Protein AF-0000000080794619 (afdb_homodimer)

Structure (mmCIF, N/CA/C/O backbone):
data_AF-0000000080794619-model_v1
#
loop_
_entity.id
_entity.type
_entity.pdbx_description
1 polymer 'L-dopachrome isomerase'
#
loop_
_atom_site.group_PDB
_atom_site.id
_atom_site.type_symbol
_atom_site.label_atom_id
_atom_site.label_alt_id
_atom_site.label_comp_id
_atom_site.label_asym_id
_atom_site.label_entity_id
_atom_site.label_seq_id
_atom_site.pdbx_PDB_ins_code
_atom_site.Cartn_x
_atom_site.Cartn_y
_atom_site.Cartn_z
_atom_site.occupancy
_atom_site.B_iso_or_equiv
_atom_site.auth_seq_id
_atom_site.auth_comp_id
_atom_site.auth_asym_id
_atom_site.auth_atom_id
_atom_site.pdbx_PDB_model_num
ATOM 1 N N . MET A 1 1 ? -3.344 9.07 16.859 1 90 1 MET A N 1
ATOM 2 C CA . MET A 1 1 ? -2.676 7.832 16.469 1 90 1 MET A CA 1
ATOM 3 C C . MET A 1 1 ? -2.662 7.672 14.953 1 90 1 MET A C 1
ATOM 5 O O . MET A 1 1 ? -3.525 6.996 14.391 1 90 1 MET A O 1
ATOM 9 N N . PRO A 1 2 ? -1.653 8.57 14.523 1 98.12 2 PRO A N 1
ATOM 10 C CA . PRO A 1 2 ? -1.512 8.258 13.102 1 98.12 2 PRO A CA 1
ATOM 11 C C . PRO A 1 2 ? -0.262 7.43 12.797 1 98.12 2 PRO A C 1
ATOM 13 O O . PRO A 1 2 ? 0.747 7.555 13.5 1 98.12 2 PRO A O 1
ATOM 16 N N . TYR A 1 3 ? -0.351 6.539 11.797 1 98.88 3 TYR A N 1
ATOM 17 C CA . TYR A 1 3 ? 0.799 5.855 11.219 1 98.88 3 TYR A CA 1
ATOM 18 C C . TYR A 1 3 ? 0.946 6.188 9.734 1 98.88 3 TYR A C 1
ATOM 20 O O . TYR A 1 3 ? 0.02 5.977 8.953 1 98.88 3 TYR A O 1
ATOM 28 N N . LEU A 1 4 ? 2.082 6.762 9.422 1 98.94 4 LEU A N 1
ATOM 29 C CA . LEU A 1 4 ? 2.414 7.07 8.031 1 98.94 4 LEU A CA 1
ATOM 30 C C . LEU A 1 4 ? 3.566 6.199 7.543 1 98.94 4 LEU A C 1
ATOM 32 O O . LEU A 1 4 ? 4.664 6.246 8.094 1 98.94 4 LEU A O 1
ATOM 36 N N . LYS A 1 5 ? 3.316 5.465 6.508 1 98.94 5 LYS A N 1
ATOM 37 C CA . LYS A 1 5 ? 4.367 4.668 5.875 1 98.94 5 LYS A CA 1
ATOM 38 C C . LYS A 1 5 ? 4.633 5.145 4.449 1 98.94 5 LYS A C 1
ATOM 40 O O . LYS A 1 5 ? 3.711 5.238 3.639 1 98.94 5 LYS A O 1
ATOM 45 N N . VAL A 1 6 ? 5.887 5.41 4.129 1 98.94 6 VAL A N 1
ATOM 46 C CA . VAL A 1 6 ? 6.305 5.781 2.779 1 98.94 6 VAL A CA 1
ATOM 47 C C . VAL A 1 6 ? 7.172 4.676 2.188 1 98.94 6 VAL A C 1
ATOM 49 O O . VAL A 1 6 ? 8.164 4.262 2.797 1 98.94 6 VAL A O 1
ATOM 52 N N . THR A 1 7 ? 6.789 4.172 1.08 1 98.94 7 THR A N 1
ATOM 53 C CA . THR A 1 7 ? 7.57 3.236 0.276 1 98.94 7 THR A CA 1
ATOM 54 C C . THR A 1 7 ? 7.965 3.869 -1.055 1 98.94 7 THR A C 1
ATOM 56 O O . THR A 1 7 ? 7.113 4.395 -1.775 1 98.94 7 THR A O 1
ATOM 59 N N . THR A 1 8 ? 9.25 3.887 -1.367 1 98.94 8 THR A N 1
ATOM 60 C CA . THR A 1 8 ? 9.688 4.492 -2.621 1 98.94 8 THR A CA 1
ATOM 61 C C . THR A 1 8 ? 10.875 3.727 -3.203 1 98.94 8 THR A C 1
ATOM 63 O O . THR A 1 8 ? 11.57 3.01 -2.484 1 98.94 8 THR A O 1
ATOM 66 N N . ASN A 1 9 ? 11.078 3.873 -4.5 1 98.81 9 ASN A N 1
ATOM 67 C CA . ASN A 1 9 ? 12.188 3.197 -5.156 1 98.81 9 ASN A CA 1
ATOM 68 C C . ASN A 1 9 ? 13.438 4.074 -5.188 1 98.81 9 ASN A C 1
ATOM 70 O O . ASN A 1 9 ? 14.43 3.73 -5.836 1 98.81 9 ASN A O 1
ATOM 74 N N . LYS A 1 10 ? 13.367 5.164 -4.531 1 98.56 10 LYS A N 1
ATOM 75 C CA . LYS A 1 10 ? 14.539 6.023 -4.398 1 98.56 10 LYS A CA 1
ATOM 76 C C . LYS A 1 10 ? 15.367 5.641 -3.176 1 98.56 10 LYS A C 1
ATOM 78 O O . LYS A 1 10 ? 14.82 5.406 -2.096 1 98.56 10 LYS A O 1
ATOM 83 N N . LYS A 1 11 ? 16.672 5.629 -3.361 1 98.62 11 LYS A N 1
ATOM 84 C CA . LYS A 1 11 ? 17.578 5.559 -2.211 1 98.62 11 LYS A CA 1
ATOM 85 C C . LYS A 1 11 ? 17.688 6.914 -1.52 1 98.62 11 LYS A C 1
ATOM 87 O O . LYS A 1 11 ? 17.953 7.93 -2.168 1 98.62 11 LYS A O 1
ATOM 92 N N . ILE A 1 12 ? 17.406 6.914 -0.27 1 98.44 12 ILE A N 1
ATOM 93 C CA . ILE A 1 12 ? 17.375 8.188 0.443 1 98.44 12 ILE A CA 1
ATOM 94 C C . ILE A 1 12 ? 18.531 8.258 1.43 1 98.44 12 ILE A C 1
ATOM 96 O O . ILE A 1 12 ? 18.703 7.363 2.26 1 98.44 12 ILE A O 1
ATOM 100 N N . ASP A 1 13 ? 19.297 9.297 1.426 1 96.88 13 ASP A N 1
ATOM 101 C CA . ASP A 1 13 ? 20.469 9.469 2.281 1 96.88 13 ASP A CA 1
ATOM 102 C C . ASP A 1 13 ? 20.094 10.164 3.59 1 96.88 13 ASP A C 1
ATOM 104 O O . ASP A 1 13 ? 20.562 9.766 4.66 1 96.88 13 ASP A O 1
ATOM 108 N N . ASN A 1 14 ? 19.312 11.188 3.5 1 96 14 ASN A N 1
ATOM 109 C CA . ASN A 1 14 ? 18.938 11.961 4.672 1 96 14 ASN A CA 1
ATOM 110 C C . ASN A 1 14 ? 17.594 11.508 5.238 1 96 14 ASN A C 1
ATOM 112 O O . ASN A 1 14 ? 16.688 12.312 5.406 1 96 14 ASN A O 1
ATOM 116 N N . LYS A 1 15 ? 17.516 10.297 5.676 1 98.19 15 LYS A N 1
ATOM 117 C CA . LYS A 1 15 ? 16.266 9.672 6.09 1 98.19 15 LYS A CA 1
ATOM 118 C C . LYS A 1 15 ? 15.688 10.352 7.328 1 98.19 15 LYS A C 1
ATOM 120 O O . LYS A 1 15 ? 14.484 10.609 7.402 1 98.19 15 LYS A O 1
ATOM 125 N N . GLU A 1 16 ? 16.578 10.609 8.305 1 98.31 16 GLU A N 1
ATOM 126 C CA . GLU A 1 16 ? 16.125 11.195 9.562 1 98.31 16 GLU A CA 1
ATOM 127 C C . GLU A 1 16 ? 15.461 12.547 9.328 1 98.31 16 GLU A C 1
ATOM 129 O O . GLU A 1 16 ? 14.43 12.852 9.938 1 98.31 16 GLU A O 1
ATOM 134 N N . GLU A 1 17 ? 16.016 13.336 8.531 1 98.25 17 GLU A N 1
ATOM 135 C CA . GLU A 1 17 ? 15.445 14.648 8.227 1 98.25 17 GLU A CA 1
ATOM 136 C C . GLU A 1 17 ? 14.078 14.516 7.555 1 98.25 17 GLU A C 1
ATOM 138 O O . GLU A 1 17 ? 13.133 15.211 7.922 1 98.25 17 GLU A O 1
ATOM 143 N N . LEU A 1 18 ? 13.977 13.656 6.57 1 98.62 18 LEU A N 1
ATOM 144 C CA . LEU A 1 18 ? 12.711 13.438 5.883 1 98.62 18 LEU A CA 1
ATOM 145 C C . LEU A 1 18 ? 11.633 12.977 6.855 1 98.62 18 LEU A C 1
ATOM 147 O O . LEU A 1 18 ? 10.516 13.508 6.855 1 98.62 18 LEU A O 1
ATOM 151 N N . LEU A 1 19 ? 12 11.961 7.691 1 98.88 19 LEU A N 1
ATOM 152 C CA . LEU A 1 19 ? 11.031 11.414 8.641 1 98.88 19 LEU A CA 1
ATOM 153 C C . LEU A 1 19 ? 10.562 12.492 9.617 1 98.88 19 LEU A C 1
ATOM 155 O O . LEU A 1 19 ? 9.391 12.539 9.977 1 98.88 19 LEU A O 1
ATOM 159 N N . SER A 1 20 ? 11.484 13.352 10.008 1 98.81 20 SER A N 1
ATOM 160 C CA . SER A 1 20 ? 11.148 14.438 10.922 1 98.81 20 SER A CA 1
ATOM 161 C C . SER A 1 20 ? 10.164 15.414 10.281 1 98.81 20 SER A C 1
ATOM 163 O O . SER A 1 20 ? 9.188 15.82 10.914 1 98.81 20 SER A O 1
ATOM 165 N N . ILE A 1 21 ? 10.367 15.781 9.094 1 98.81 21 ILE A N 1
ATOM 166 C CA . ILE A 1 21 ? 9.5 16.703 8.375 1 98.81 21 ILE A CA 1
ATOM 167 C C . ILE A 1 21 ? 8.117 16.078 8.203 1 98.81 21 ILE A C 1
ATOM 169 O O . ILE A 1 21 ? 7.102 16.734 8.484 1 98.81 21 ILE A O 1
ATOM 173 N N . LEU A 1 22 ? 8.039 14.828 7.812 1 98.88 22 LEU A N 1
ATOM 174 C CA . LEU A 1 22 ? 6.77 14.133 7.617 1 98.88 22 LEU A CA 1
ATOM 175 C C . LEU A 1 22 ? 5.984 14.062 8.922 1 98.88 22 LEU A C 1
ATOM 177 O O . LEU A 1 22 ? 4.785 14.336 8.945 1 98.88 22 LEU A O 1
ATOM 181 N N . SER A 1 23 ? 6.656 13.703 9.945 1 98.88 23 SER A N 1
ATOM 182 C CA . SER A 1 23 ? 6.02 13.578 11.25 1 98.88 23 SER A CA 1
ATOM 183 C C . SER A 1 23 ? 5.375 14.898 11.672 1 98.88 23 SER A C 1
ATOM 185 O O . SER A 1 23 ? 4.195 14.93 12.031 1 98.88 23 SER A O 1
ATOM 187 N N . LYS A 1 24 ? 6.07 15.961 11.562 1 98.81 24 LYS A N 1
ATOM 188 C CA . LYS A 1 24 ? 5.602 17.281 11.992 1 98.81 24 LYS A CA 1
ATOM 189 C C . LYS A 1 24 ? 4.445 17.75 11.117 1 98.81 24 LYS A C 1
ATOM 191 O O . LYS A 1 24 ? 3.424 18.219 11.633 1 98.81 24 LYS A O 1
ATOM 196 N N . GLU A 1 25 ? 4.598 17.703 9.844 1 98.75 25 GLU A N 1
ATOM 197 C CA . GLU A 1 25 ? 3.627 18.266 8.914 1 98.75 25 GLU A CA 1
ATOM 198 C C . GLU A 1 25 ? 2.32 17.484 8.938 1 98.75 25 GLU A C 1
ATOM 200 O O . GLU A 1 25 ? 1.236 18.062 8.859 1 98.75 25 GLU A O 1
ATOM 205 N N . VAL A 1 26 ? 2.395 16.156 9.023 1 98.62 26 VAL A N 1
ATOM 206 C CA . VAL A 1 26 ? 1.189 15.336 9.086 1 98.62 26 VAL A CA 1
ATOM 207 C C . VAL A 1 26 ? 0.437 15.617 10.383 1 98.62 26 VAL A C 1
ATOM 209 O O . VAL A 1 26 ? -0.791 15.727 10.383 1 98.62 26 VAL A O 1
ATOM 212 N N . ALA A 1 27 ? 1.138 15.734 11.461 1 98.44 27 ALA A N 1
ATOM 213 C CA . ALA A 1 27 ? 0.512 16.094 12.727 1 98.44 27 ALA A CA 1
ATOM 214 C C . ALA A 1 27 ? -0.251 17.422 12.609 1 98.44 27 ALA A C 1
ATOM 216 O O . ALA A 1 27 ? -1.398 17.516 13.047 1 98.44 27 ALA A O 1
ATOM 217 N N . ASN A 1 28 ? 0.354 18.344 11.992 1 98.31 28 ASN A N 1
ATOM 218 C CA . ASN A 1 28 ? -0.227 19.672 11.836 1 98.31 28 ASN A CA 1
ATOM 219 C C . ASN A 1 28 ? -1.532 19.625 11.047 1 98.31 28 ASN A C 1
ATOM 221 O O . ASN A 1 28 ? -2.543 20.188 11.477 1 98.31 28 ASN A O 1
ATOM 225 N N . VAL A 1 29 ? -1.534 19 9.945 1 97.88 29 VAL A N 1
ATOM 226 C CA . VAL A 1 29 ? -2.711 18.984 9.078 1 97.88 29 VAL A CA 1
ATOM 227 C C . VAL A 1 29 ? -3.824 18.172 9.742 1 97.88 29 VAL A C 1
ATOM 229 O O . VAL A 1 29 ? -5 18.531 9.641 1 97.88 29 VAL A O 1
ATOM 232 N N . LEU A 1 30 ? -3.49 17.078 10.461 1 97.44 30 LEU A N 1
ATOM 233 C CA . LEU A 1 30 ? -4.477 16.234 11.141 1 97.44 30 LEU A CA 1
ATOM 234 C C . LEU A 1 30 ? -5.004 16.922 12.391 1 97.44 30 LEU A C 1
ATOM 236 O O . LEU A 1 30 ? -6.047 16.531 12.93 1 97.44 30 LEU A O 1
ATOM 240 N N . GLY A 1 31 ? -4.25 17.938 12.906 1 97 31 GLY A N 1
ATOM 241 C CA . GLY A 1 31 ? -4.605 18.562 14.172 1 97 31 GLY A CA 1
ATOM 242 C C . GLY A 1 31 ? -4.383 17.672 15.375 1 97 31 GLY A C 1
ATOM 243 O O . GLY A 1 31 ? -5.176 17.672 16.312 1 97 31 GLY A O 1
ATOM 244 N N . LYS A 1 32 ? -3.471 16.828 15.305 1 96.81 32 LYS A N 1
ATOM 245 C CA . LYS A 1 32 ? -3.133 15.922 16.391 1 96.81 32 LYS A CA 1
ATOM 246 C C . LYS A 1 32 ? -1.74 16.219 16.938 1 96.81 32 LYS A C 1
ATOM 248 O O . LYS A 1 32 ? -0.861 16.672 16.203 1 96.81 32 LYS A O 1
ATOM 253 N N . PRO A 1 33 ? -1.52 15.922 18.266 1 98.19 33 PRO A N 1
ATOM 254 C CA . PRO A 1 33 ? -0.154 16.062 18.766 1 98.19 33 PRO A CA 1
ATOM 255 C C . PRO A 1 33 ? 0.844 15.164 18.062 1 98.19 33 PRO A C 1
ATOM 257 O O . PRO A 1 33 ? 0.538 14 17.781 1 98.19 33 PRO A O 1
ATOM 260 N N . GLU A 1 34 ? 2.033 15.711 17.781 1 98.62 34 GLU A N 1
ATOM 261 C CA . GLU A 1 34 ? 3.082 14.938 17.125 1 98.62 34 GLU A CA 1
ATOM 262 C C . GLU A 1 34 ? 3.482 13.734 17.984 1 98.62 34 GLU A C 1
ATOM 264 O O . GLU A 1 34 ? 3.912 12.703 17.453 1 98.62 34 GLU A O 1
ATOM 269 N N . PHE A 1 35 ? 3.27 13.766 19.203 1 98.38 35 PHE A N 1
ATOM 270 C CA . PHE A 1 35 ? 3.549 12.711 20.172 1 98.38 35 PHE A CA 1
ATOM 271 C C . PHE A 1 35 ? 2.932 11.391 19.734 1 98.38 35 PHE A C 1
ATOM 273 O O . PHE A 1 35 ? 3.48 10.32 20 1 98.38 35 PHE A O 1
ATOM 280 N N . TYR A 1 36 ? 1.881 11.445 18.984 1 98.31 36 TYR A N 1
ATOM 281 C CA . TYR A 1 36 ? 1.127 10.242 18.641 1 98.31 36 TYR A CA 1
ATOM 282 C C . TYR A 1 36 ? 1.453 9.773 17.234 1 98.31 36 TYR A C 1
ATOM 284 O O . TYR A 1 36 ? 0.965 8.727 16.797 1 98.31 36 TYR A O 1
ATOM 292 N N . VAL A 1 37 ? 2.303 10.477 16.469 1 98.75 37 VAL A N 1
ATOM 293 C CA . VAL A 1 37 ? 2.521 10.188 15.047 1 98.75 37 VAL A CA 1
ATOM 294 C C . VAL A 1 37 ? 3.705 9.234 14.898 1 98.75 37 VAL A C 1
ATOM 296 O O . VAL A 1 37 ? 4.789 9.492 15.422 1 98.75 37 VAL A O 1
ATOM 299 N N . MET A 1 38 ? 3.512 8.156 14.25 1 98.88 38 MET A N 1
ATOM 300 C CA . MET A 1 38 ? 4.574 7.242 13.828 1 98.88 38 MET A CA 1
ATOM 301 C C . MET A 1 38 ? 4.77 7.293 12.32 1 98.88 38 MET A C 1
ATOM 303 O O . MET A 1 38 ? 3.801 7.266 11.562 1 98.88 38 MET A O 1
ATOM 307 N N . VAL A 1 39 ? 6.059 7.43 11.867 1 98.88 39 VAL A N 1
ATOM 308 C CA . VAL A 1 39 ? 6.387 7.438 10.445 1 98.88 39 VAL A CA 1
ATOM 309 C C . VAL A 1 39 ? 7.441 6.371 10.156 1 98.88 39 VAL A C 1
ATOM 311 O O . VAL A 1 39 ? 8.391 6.195 10.93 1 98.88 39 VAL A O 1
ATOM 314 N N . SER A 1 40 ? 7.234 5.648 9.109 1 98.88 40 SER A N 1
ATOM 315 C CA . SER A 1 40 ? 8.25 4.707 8.648 1 98.88 40 SER A CA 1
ATOM 316 C C . SER A 1 40 ? 8.539 4.887 7.168 1 98.88 40 SER A C 1
ATOM 318 O O . SER A 1 40 ? 7.727 5.453 6.434 1 98.88 40 SER A O 1
ATOM 320 N N . LEU A 1 41 ? 9.766 4.527 6.801 1 98.81 41 LEU A N 1
ATOM 321 C CA . LEU A 1 41 ? 10.25 4.695 5.438 1 98.81 41 LEU A CA 1
ATOM 322 C C . LEU A 1 41 ? 10.859 3.4 4.91 1 98.81 41 LEU A C 1
ATOM 324 O O . LEU A 1 41 ? 11.664 2.766 5.602 1 98.81 41 LEU A O 1
ATOM 328 N N . GLU A 1 42 ? 10.344 2.943 3.818 1 98.5 42 GLU A N 1
ATOM 329 C CA . GLU A 1 42 ? 10.969 1.9 3.012 1 98.5 42 GLU A CA 1
ATOM 330 C C . GLU A 1 42 ? 11.539 2.471 1.716 1 98.5 42 GLU A C 1
ATOM 332 O O . GLU A 1 42 ? 10.805 2.676 0.747 1 98.5 42 GLU A O 1
ATOM 337 N N . ASP A 1 43 ? 12.828 2.668 1.747 1 98.44 43 ASP A N 1
ATOM 338 C CA . ASP A 1 43 ? 13.453 3.18 0.534 1 98.44 43 ASP A CA 1
ATOM 339 C C . ASP A 1 43 ? 14.031 2.045 -0.31 1 98.44 43 ASP A C 1
ATOM 341 O O . ASP A 1 43 ? 13.961 0.877 0.079 1 98.44 43 ASP A O 1
ATOM 345 N N . SER A 1 44 ? 14.375 2.295 -1.5 1 98.19 44 SER A N 1
ATOM 346 C CA . SER A 1 44 ? 15.023 1.369 -2.426 1 98.19 44 SER A CA 1
ATOM 347 C C . SER A 1 44 ? 14.133 0.157 -2.697 1 98.19 44 SER A C 1
ATOM 349 O O . SER A 1 44 ? 14.633 -0.952 -2.896 1 98.19 44 SER A O 1
ATOM 351 N N . ALA A 1 45 ? 12.875 0.402 -2.57 1 98 45 ALA A N 1
ATOM 352 C CA . ALA A 1 45 ? 11.922 -0.648 -2.926 1 98 45 ALA A CA 1
ATOM 353 C C . ALA A 1 45 ? 11.867 -0.85 -4.438 1 98 45 ALA A C 1
ATOM 355 O O . ALA A 1 45 ? 12.359 -0.015 -5.199 1 98 45 ALA A O 1
ATOM 356 N N . HIS A 1 46 ? 11.344 -1.971 -4.82 1 98.56 46 HIS A N 1
ATOM 357 C CA . HIS A 1 46 ? 11.102 -2.199 -6.242 1 98.56 46 HIS A CA 1
ATOM 358 C C . HIS A 1 46 ? 9.672 -1.846 -6.617 1 98.56 46 HIS A C 1
ATOM 360 O O . HIS A 1 46 ? 8.727 -2.553 -6.242 1 98.56 46 HIS A O 1
ATOM 366 N N . ILE A 1 47 ? 9.547 -0.804 -7.371 1 98.81 47 ILE A N 1
ATOM 367 C CA . ILE A 1 47 ? 8.234 -0.285 -7.73 1 98.81 47 ILE A CA 1
ATOM 368 C C . ILE A 1 47 ? 8.156 -0.073 -9.242 1 98.81 47 ILE A C 1
ATOM 370 O O . ILE A 1 47 ? 9.109 0.411 -9.859 1 98.81 47 ILE A O 1
ATOM 374 N N . HIS A 1 48 ? 7.121 -0.531 -9.836 1 98.88 48 HIS A N 1
ATOM 375 C CA . HIS A 1 48 ? 6.723 -0.284 -11.219 1 98.88 48 HIS A CA 1
ATOM 376 C C . HIS A 1 48 ? 5.391 0.454 -11.281 1 98.88 48 HIS A C 1
ATOM 378 O O . HIS A 1 48 ? 4.406 0.019 -10.68 1 98.88 48 HIS A O 1
ATOM 384 N N . PHE A 1 49 ? 5.367 1.618 -11.914 1 98.81 49 PHE A N 1
ATOM 385 C CA . PHE A 1 49 ? 4.168 2.443 -11.984 1 98.81 49 PHE A CA 1
ATOM 386 C C . PHE A 1 49 ? 4.047 3.111 -13.352 1 98.81 49 PHE A C 1
ATOM 388 O O . PHE A 1 49 ? 5.039 3.588 -13.906 1 98.81 49 PHE A O 1
ATOM 395 N N . GLN A 1 50 ? 2.844 3.102 -13.906 1 98.31 50 GLN A N 1
ATOM 396 C CA . GLN A 1 50 ? 2.604 3.723 -15.203 1 98.31 50 GLN A CA 1
ATOM 397 C C . GLN A 1 50 ? 3.523 3.137 -16.281 1 98.31 50 GLN A C 1
ATOM 399 O O . GLN A 1 50 ? 4.062 3.867 -17.109 1 98.31 50 GLN A O 1
ATOM 404 N N . GLY A 1 51 ? 3.852 1.844 -16.094 1 97 51 GLY A N 1
ATOM 405 C CA . GLY A 1 51 ? 4.602 1.123 -17.109 1 97 51 GLY A CA 1
ATOM 406 C C . GLY A 1 51 ? 6.102 1.343 -17.016 1 97 51 GLY A C 1
ATOM 407 O O . GLY A 1 51 ? 6.844 0.997 -17.922 1 97 51 GLY A O 1
ATOM 408 N N . SER A 1 52 ? 6.559 1.909 -15.875 1 98.31 52 SER A N 1
ATOM 409 C CA . SER A 1 52 ? 7.992 2.184 -15.789 1 98.31 52 SER A CA 1
ATOM 410 C C . SER A 1 52 ? 8.484 2.094 -14.344 1 98.31 52 SER A C 1
ATOM 412 O O . SER A 1 52 ? 7.676 2.059 -13.414 1 98.31 52 SER A O 1
ATOM 414 N N . SER A 1 53 ? 9.797 2.102 -14.227 1 98.19 53 SER A N 1
ATOM 415 C CA . SER A 1 53 ? 10.43 2.062 -12.914 1 98.19 53 SER A CA 1
ATOM 416 C C . SER A 1 53 ? 11.016 3.42 -12.531 1 98.19 53 SER A C 1
ATOM 418 O O . SER A 1 53 ? 11.914 3.506 -11.695 1 98.19 53 SER A O 1
ATOM 420 N N . ASP A 1 54 ? 10.492 4.527 -13.172 1 98.56 54 ASP A N 1
ATOM 421 C CA . ASP A 1 54 ? 10.859 5.879 -12.758 1 98.56 54 ASP A CA 1
ATOM 422 C C . ASP A 1 54 ? 10.453 6.141 -11.305 1 98.56 54 ASP A C 1
ATOM 424 O O . ASP A 1 54 ? 9.68 5.379 -10.727 1 98.56 54 ASP A O 1
ATOM 428 N N . LEU A 1 55 ? 10.953 7.164 -10.711 1 98.81 55 LEU A N 1
ATOM 429 C CA . LEU A 1 55 ? 10.703 7.469 -9.305 1 98.81 55 LEU A CA 1
ATOM 430 C C . LEU A 1 55 ? 9.211 7.473 -9.008 1 98.81 55 LEU A C 1
ATOM 432 O O . LEU A 1 55 ? 8.422 8.039 -9.766 1 98.81 55 LEU A O 1
ATOM 436 N N . ALA A 1 56 ? 8.844 6.824 -7.969 1 98.94 56 ALA A N 1
ATOM 437 C CA . ALA A 1 56 ? 7.461 6.715 -7.516 1 98.94 56 ALA A CA 1
ATOM 438 C C . ALA A 1 56 ? 7.391 6.441 -6.02 1 98.94 56 ALA A C 1
ATOM 440 O O . ALA A 1 56 ? 8.398 6.102 -5.395 1 98.94 56 ALA A O 1
ATOM 441 N N . ALA A 1 57 ? 6.211 6.605 -5.441 1 98.94 57 ALA A N 1
ATOM 442 C CA . ALA A 1 57 ? 6.008 6.289 -4.031 1 98.94 57 ALA A CA 1
ATOM 443 C C . ALA A 1 57 ? 4.59 5.785 -3.779 1 98.94 57 ALA A C 1
ATOM 445 O O . ALA A 1 57 ? 3.641 6.234 -4.426 1 98.94 57 ALA A O 1
ATOM 446 N N . PHE A 1 58 ? 4.484 4.867 -2.93 1 98.94 58 PHE A N 1
ATOM 447 C CA . PHE A 1 58 ? 3.229 4.48 -2.295 1 98.94 58 PHE A CA 1
ATOM 448 C C . PHE A 1 58 ? 3.227 4.867 -0.82 1 98.94 58 PHE A C 1
ATOM 450 O O . PHE A 1 58 ? 4.172 4.555 -0.092 1 98.94 58 PHE A O 1
ATOM 457 N N . VAL A 1 59 ? 2.215 5.547 -0.467 1 98.94 59 VAL A N 1
ATOM 458 C CA . VAL A 1 59 ? 2.09 6.023 0.906 1 98.94 59 VAL A CA 1
ATOM 459 C C . VAL A 1 59 ? 0.804 5.48 1.526 1 98.94 59 VAL A C 1
ATOM 461 O O . VAL A 1 59 ? -0.239 5.438 0.87 1 98.94 59 VAL A O 1
ATOM 464 N N . GLU A 1 60 ? 0.903 5.082 2.721 1 98.94 60 GLU A N 1
ATOM 465 C CA . GLU A 1 60 ? -0.274 4.699 3.494 1 98.94 60 GLU A CA 1
ATOM 466 C C . GLU A 1 60 ? -0.385 5.52 4.773 1 98.94 60 GLU A C 1
ATOM 468 O O . GLU A 1 60 ? 0.577 5.621 5.539 1 98.94 60 GLU A O 1
ATOM 473 N N . LEU A 1 61 ? -1.514 6.133 4.98 1 98.94 61 LEU A N 1
ATOM 474 C CA . LEU A 1 61 ? -1.778 6.867 6.215 1 98.94 61 LEU A CA 1
ATOM 475 C C . LEU A 1 61 ? -2.984 6.289 6.945 1 98.94 61 LEU A C 1
ATOM 477 O O . LEU A 1 61 ? -4.09 6.25 6.398 1 98.94 61 LEU A O 1
ATOM 481 N N . ARG A 1 62 ? -2.775 5.828 8.117 1 98.75 62 ARG A N 1
ATOM 482 C CA . ARG A 1 62 ? -3.82 5.348 9.016 1 98.75 62 ARG A CA 1
ATOM 483 C C . ARG A 1 62 ? -4.008 6.301 10.195 1 98.75 62 ARG A C 1
ATOM 485 O O . ARG A 1 62 ? -3.033 6.805 10.75 1 98.75 62 ARG A O 1
ATOM 492 N N . SER A 1 63 ? -5.188 6.508 10.508 1 98.44 63 SER A N 1
ATOM 493 C CA . SER A 1 63 ? -5.48 7.348 11.664 1 98.44 63 SER A CA 1
ATOM 494 C C . SER A 1 63 ? -6.852 7.023 12.25 1 98.44 63 SER A C 1
ATOM 496 O O . SER A 1 63 ? -7.77 6.648 11.516 1 98.44 63 SER A O 1
ATOM 498 N N . ILE A 1 64 ? -6.957 7.094 13.492 1 98 64 ILE A N 1
ATOM 499 C CA . ILE A 1 64 ? -8.258 6.977 14.148 1 98 64 ILE A CA 1
ATOM 500 C C . ILE A 1 64 ? -9.094 8.219 13.852 1 98 64 ILE A C 1
ATOM 502 O O . ILE A 1 64 ? -8.648 9.344 14.086 1 98 64 ILE A O 1
ATOM 506 N N . GLY A 1 65 ? -10.227 8.055 13.367 1 96.19 65 GLY A N 1
ATOM 507 C CA . GLY A 1 65 ? -11.117 9.18 13.102 1 96.19 65 GLY A CA 1
ATOM 508 C C . GLY A 1 65 ? -10.625 10.078 11.984 1 96.19 65 GLY A C 1
ATOM 509 O O . GLY A 1 65 ? -10.617 11.297 12.117 1 96.19 65 GLY A O 1
ATOM 510 N N . LEU A 1 66 ? -10.156 9.531 10.977 1 97.62 66 LEU A N 1
ATOM 511 C CA . LEU A 1 66 ? -9.703 1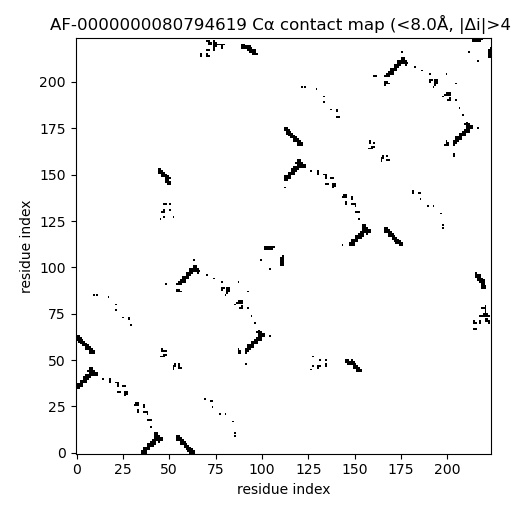0.281 9.805 1 97.62 66 LEU A CA 1
ATOM 512 C C . LEU A 1 66 ? -10.891 10.688 8.938 1 97.62 66 LEU A C 1
ATOM 514 O O . LEU A 1 66 ? -11.453 9.859 8.219 1 97.62 66 LEU A O 1
ATOM 518 N N . PRO A 1 67 ? -11.25 11.938 9.039 1 94.5 67 PRO A N 1
ATOM 519 C CA . PRO A 1 67 ? -12.375 12.32 8.195 1 94.5 67 PRO A CA 1
ATOM 520 C C . PRO A 1 67 ? -12.008 12.414 6.715 1 94.5 67 PRO A C 1
ATOM 522 O O . PRO A 1 67 ? -10.898 12.836 6.379 1 94.5 67 PRO A O 1
ATOM 525 N N . GLU A 1 68 ? -12.93 12.047 5.809 1 95.94 68 GLU A N 1
ATOM 526 C CA . GLU A 1 68 ? -12.719 12.102 4.363 1 95.94 68 GLU A CA 1
ATOM 527 C C . GLU A 1 68 ? -12.453 13.531 3.896 1 95.94 68 GLU A C 1
ATOM 529 O O . GLU A 1 68 ? -11.789 13.742 2.881 1 95.94 68 GLU A O 1
ATOM 534 N N . SER A 1 69 ? -12.969 14.438 4.668 1 96.19 69 SER A N 1
ATOM 535 C CA . SER A 1 69 ? -12.852 15.844 4.293 1 96.19 69 SER A CA 1
ATOM 536 C C . SER A 1 69 ? -11.406 16.328 4.383 1 96.19 69 SER A C 1
ATOM 538 O O . SER A 1 69 ? -11.062 17.375 3.85 1 96.19 69 SER A O 1
ATOM 540 N N . GLN A 1 70 ? -10.523 15.555 4.965 1 97.25 70 GLN A N 1
ATOM 541 C CA . GLN A 1 70 ? -9.141 15.992 5.133 1 97.25 70 GLN A CA 1
ATOM 542 C C . GLN A 1 70 ? -8.219 15.312 4.129 1 97.25 70 GLN A C 1
ATOM 544 O O . GLN A 1 70 ? -7.047 15.672 4.012 1 97.25 70 GLN A O 1
ATOM 549 N N . THR A 1 71 ? -8.695 14.367 3.422 1 98.56 71 THR A N 1
ATOM 550 C CA . THR A 1 71 ? -7.801 13.516 2.641 1 98.56 71 THR A CA 1
ATOM 551 C C . THR A 1 71 ? -7.242 14.281 1.443 1 98.56 71 THR A C 1
ATOM 553 O O . THR A 1 71 ? -6.102 14.062 1.035 1 98.56 71 THR A O 1
ATOM 556 N N . LYS A 1 72 ? -7.984 15.234 0.901 1 98.31 72 LYS A N 1
ATOM 557 C CA . LYS A 1 72 ? -7.477 16.047 -0.202 1 98.31 72 LYS A CA 1
ATOM 558 C C . LYS A 1 72 ? -6.297 16.906 0.245 1 98.31 72 LYS A C 1
ATOM 560 O O . LYS A 1 72 ? -5.27 16.953 -0.434 1 98.31 72 LYS A O 1
ATOM 565 N N . ASP A 1 73 ? -6.48 17.531 1.396 1 98.5 73 ASP A N 1
ATOM 566 C CA . ASP A 1 73 ? -5.41 18.375 1.923 1 98.5 73 ASP A CA 1
ATOM 567 C C . ASP A 1 73 ? -4.176 17.531 2.258 1 98.5 73 ASP A C 1
ATOM 569 O O . ASP A 1 73 ? -3.045 17.969 2.008 1 98.5 73 ASP A O 1
ATOM 573 N N . LEU A 1 74 ? -4.426 16.422 2.799 1 98.81 74 LEU A N 1
ATOM 574 C CA . LEU A 1 74 ? -3.326 15.523 3.137 1 98.81 74 LEU A CA 1
ATOM 575 C C . LEU A 1 74 ? -2.619 15.039 1.876 1 98.81 74 LEU A C 1
ATOM 577 O O . LEU A 1 74 ? -1.391 14.938 1.848 1 98.81 74 LEU A O 1
ATOM 581 N N . SER A 1 75 ? -3.365 14.758 0.877 1 98.88 75 SER A N 1
ATOM 582 C CA . SER A 1 75 ? -2.773 14.344 -0.393 1 98.88 75 SER A CA 1
ATOM 583 C C . SER A 1 75 ? -1.891 15.445 -0.969 1 98.88 75 SER A C 1
ATOM 585 O O . SER A 1 75 ? -0.77 15.188 -1.411 1 98.88 75 SER A O 1
ATOM 587 N N . LYS A 1 76 ? -2.426 16.625 -0.941 1 98.88 76 LYS A N 1
ATOM 588 C CA . LYS A 1 76 ? -1.661 17.781 -1.42 1 98.88 76 LYS A CA 1
ATOM 589 C C . LYS A 1 76 ? -0.349 17.922 -0.654 1 98.88 76 LYS A C 1
ATOM 591 O O . LYS A 1 76 ? 0.715 18.062 -1.258 1 98.88 76 LYS A O 1
ATOM 596 N N . LEU A 1 77 ? -0.448 17.859 0.584 1 98.88 77 LEU A N 1
ATOM 597 C CA . LEU A 1 77 ? 0.716 18.016 1.446 1 98.88 77 LEU A CA 1
ATOM 598 C C . LEU A 1 77 ? 1.767 16.953 1.153 1 98.88 77 LEU A C 1
ATOM 600 O O . LEU A 1 77 ? 2.936 17.281 0.923 1 98.88 77 LEU A O 1
ATOM 604 N N . LEU A 1 78 ? 1.382 15.695 1.189 1 98.88 78 LEU A N 1
ATOM 605 C CA . LEU A 1 78 ? 2.314 14.578 1.067 1 98.88 78 LEU A CA 1
ATOM 606 C C . LEU A 1 78 ? 2.963 14.562 -0.312 1 98.88 78 LEU A C 1
ATOM 608 O O . LEU A 1 78 ? 4.172 14.352 -0.432 1 98.88 78 LEU A O 1
ATOM 612 N N . CYS A 1 79 ? 2.174 14.836 -1.318 1 98.88 79 CYS A N 1
ATOM 613 C CA . CYS A 1 79 ? 2.744 14.898 -2.66 1 98.88 79 CYS A CA 1
ATOM 614 C C . CYS A 1 79 ? 3.746 16.047 -2.768 1 98.88 79 CYS A C 1
ATOM 616 O O . CYS A 1 79 ? 4.805 15.891 -3.383 1 98.88 79 CYS A O 1
ATOM 618 N N . GLN A 1 80 ? 3.381 17.141 -2.178 1 98.88 80 GLN A N 1
ATOM 619 C CA . GLN A 1 80 ? 4.281 18.281 -2.201 1 98.88 80 GLN A CA 1
ATOM 620 C C . GLN A 1 80 ? 5.59 17.969 -1.482 1 98.88 80 GLN A C 1
ATOM 622 O O . GLN A 1 80 ? 6.668 18.297 -1.983 1 98.88 80 GLN A O 1
ATOM 627 N N . LEU A 1 81 ? 5.527 17.375 -0.381 1 98.81 81 LEU A N 1
ATOM 628 C CA . LEU A 1 81 ? 6.723 17.062 0.399 1 98.81 81 LEU A CA 1
ATOM 629 C C . LEU A 1 81 ? 7.617 16.078 -0.345 1 98.81 81 LEU A C 1
ATOM 631 O O . LEU A 1 81 ? 8.836 16.25 -0.38 1 98.81 81 LEU A O 1
ATOM 635 N N . LEU A 1 82 ? 7.055 15.078 -0.957 1 98.81 82 LEU A N 1
ATOM 636 C CA . LEU A 1 82 ? 7.84 14.07 -1.663 1 98.81 82 LEU A CA 1
ATOM 637 C C . LEU A 1 82 ? 8.477 14.664 -2.916 1 98.81 82 LEU A C 1
ATOM 639 O O . LEU A 1 82 ? 9.594 14.297 -3.281 1 98.81 82 LEU A O 1
ATOM 643 N N . GLU A 1 83 ? 7.711 15.523 -3.562 1 98.88 83 GLU A N 1
ATOM 644 C CA . GLU A 1 83 ? 8.297 16.203 -4.715 1 98.88 83 GLU A CA 1
ATOM 645 C C . GLU A 1 83 ? 9.469 17.094 -4.297 1 98.88 83 GLU A C 1
ATOM 647 O O . GLU A 1 83 ? 10.531 17.047 -4.914 1 98.88 83 GLU A O 1
ATOM 652 N N . GLN A 1 84 ? 9.305 17.844 -3.24 1 98.56 84 GLN A N 1
ATOM 653 C CA . GLN A 1 84 ? 10.312 18.797 -2.777 1 98.56 84 GLN A CA 1
ATOM 654 C C . GLN A 1 84 ? 11.531 18.078 -2.217 1 98.56 84 GLN A C 1
ATOM 656 O O . GLN A 1 84 ? 12.672 18.469 -2.486 1 98.56 84 GLN A O 1
ATOM 661 N N . GLN A 1 85 ? 11.32 17.031 -1.504 1 98.38 85 GLN A N 1
ATOM 662 C CA . GLN A 1 85 ? 12.406 16.406 -0.753 1 98.38 85 GLN A CA 1
ATOM 663 C C . GLN A 1 85 ? 13.086 15.312 -1.576 1 98.38 85 GLN A C 1
ATOM 665 O O . GLN A 1 85 ? 14.273 15.031 -1.392 1 98.38 85 GLN A O 1
ATOM 670 N N . LEU A 1 86 ? 12.32 14.711 -2.498 1 98.56 86 LEU A N 1
ATOM 671 C CA . LEU A 1 86 ? 12.844 13.508 -3.137 1 98.56 86 LEU A CA 1
ATOM 672 C C . LEU A 1 86 ? 12.773 13.625 -4.656 1 98.56 86 LEU A C 1
ATOM 674 O O . LEU A 1 86 ? 13.234 12.734 -5.371 1 98.56 86 LEU A O 1
ATOM 678 N N . ASN A 1 87 ? 12.164 14.703 -5.199 1 98.62 87 ASN A N 1
ATOM 679 C CA . ASN A 1 87 ? 11.984 14.914 -6.633 1 98.62 87 ASN A CA 1
ATOM 680 C C . ASN A 1 87 ? 11.094 13.836 -7.246 1 98.62 87 ASN A C 1
ATOM 682 O O . ASN A 1 87 ? 11.305 13.43 -8.391 1 98.62 87 ASN A O 1
ATOM 686 N N . ILE A 1 88 ? 10.148 13.359 -6.523 1 98.88 88 ILE A N 1
ATOM 687 C CA . ILE A 1 88 ? 9.148 12.438 -7.062 1 98.88 88 ILE A CA 1
ATOM 688 C C . ILE A 1 88 ? 7.957 13.219 -7.602 1 98.88 88 ILE A C 1
ATOM 690 O O . ILE A 1 88 ? 7.305 13.961 -6.863 1 98.88 88 ILE A O 1
ATOM 694 N N . PRO A 1 89 ? 7.668 13.055 -8.891 1 98.88 89 PRO A N 1
ATOM 695 C CA . PRO A 1 89 ? 6.527 13.789 -9.445 1 98.88 89 PRO A CA 1
ATOM 696 C C . PRO A 1 89 ? 5.211 13.438 -8.75 1 98.88 89 PRO A C 1
ATOM 698 O O . PRO A 1 89 ? 4.98 12.281 -8.391 1 98.88 89 PRO A O 1
ATOM 701 N N . LYS A 1 90 ? 4.355 14.414 -8.633 1 98.81 90 LYS A N 1
ATOM 702 C CA . LYS A 1 90 ? 3.098 14.242 -7.918 1 98.81 90 LYS A CA 1
ATOM 703 C C . LYS A 1 90 ? 2.225 13.188 -8.586 1 98.81 90 LYS A C 1
ATOM 705 O O . LYS A 1 90 ? 1.465 12.484 -7.91 1 98.81 90 LYS A O 1
ATOM 710 N N . ASP A 1 91 ? 2.35 13.055 -9.898 1 98.56 91 ASP A N 1
ATOM 711 C CA . ASP A 1 91 ? 1.511 12.102 -10.609 1 98.56 91 ASP A CA 1
ATOM 712 C C . ASP A 1 91 ? 2.088 10.688 -10.523 1 98.56 91 ASP A C 1
ATOM 714 O O . ASP A 1 91 ? 1.584 9.766 -11.164 1 98.56 91 ASP A O 1
ATOM 718 N N . ARG A 1 92 ? 3.197 10.562 -9.773 1 98.81 92 ARG A N 1
ATOM 719 C CA . ARG A 1 92 ? 3.766 9.242 -9.523 1 98.81 92 ARG A CA 1
ATOM 720 C C . ARG A 1 92 ? 3.711 8.891 -8.047 1 98.81 92 ARG A C 1
ATOM 722 O O . ARG A 1 92 ? 4.547 8.133 -7.551 1 98.81 92 ARG A O 1
ATOM 729 N N . VAL A 1 93 ? 2.742 9.469 -7.293 1 98.94 93 VAL A N 1
ATOM 730 C CA . VAL A 1 93 ? 2.508 9.18 -5.879 1 98.94 93 VAL A CA 1
ATOM 731 C C . VAL A 1 93 ? 1.079 8.68 -5.68 1 98.94 93 VAL A C 1
ATOM 733 O O . VAL A 1 93 ? 0.12 9.352 -6.07 1 98.94 93 VAL A O 1
ATOM 736 N N . TYR A 1 94 ? 0.947 7.484 -5.129 1 98.94 94 TYR A N 1
ATOM 737 C CA . TYR A 1 94 ? -0.317 6.977 -4.605 1 98.94 94 TYR A CA 1
ATOM 738 C C . TYR A 1 94 ? -0.334 7.02 -3.084 1 98.94 94 TYR A C 1
ATOM 740 O O . TYR A 1 94 ? 0.682 6.754 -2.438 1 98.94 94 TYR A O 1
ATOM 748 N N . ILE A 1 95 ? -1.486 7.355 -2.568 1 98.94 95 ILE A N 1
ATOM 749 C CA . ILE A 1 95 ? -1.676 7.387 -1.122 1 98.94 95 ILE A CA 1
ATOM 750 C C . ILE A 1 95 ? -2.961 6.652 -0.753 1 98.94 95 ILE A C 1
ATOM 752 O O . ILE A 1 95 ? -4.027 6.934 -1.305 1 98.94 95 ILE A O 1
ATOM 756 N N . ASN A 1 96 ? -2.904 5.742 0.11 1 98.88 96 ASN A N 1
ATOM 757 C CA . ASN A 1 96 ? -4.086 5.102 0.677 1 98.88 96 ASN A CA 1
ATOM 758 C C . ASN A 1 96 ? -4.355 5.582 2.1 1 98.88 96 ASN A C 1
ATOM 760 O O . ASN A 1 96 ? -3.502 5.445 2.979 1 98.88 96 ASN A O 1
ATOM 764 N N . PHE A 1 97 ? -5.535 6.176 2.27 1 98.88 97 PHE A N 1
ATOM 765 C CA . PHE A 1 97 ? -5.977 6.621 3.588 1 98.88 97 PHE A CA 1
ATOM 766 C C . PHE A 1 97 ? -6.875 5.574 4.238 1 98.88 97 PHE A C 1
ATOM 768 O O . PHE A 1 97 ? -7.777 5.039 3.596 1 98.88 97 PHE A O 1
ATOM 775 N N . LEU A 1 98 ? -6.641 5.328 5.496 1 98.31 98 LEU A N 1
ATOM 776 C CA . LEU A 1 98 ? -7.445 4.367 6.246 1 98.31 98 LEU A CA 1
ATOM 777 C C . LEU A 1 98 ? -7.938 4.98 7.551 1 98.31 98 LEU A C 1
ATOM 779 O O . LEU A 1 98 ? -7.137 5.375 8.398 1 98.31 98 LEU A O 1
ATOM 783 N N . ASP A 1 99 ? -9.227 5.035 7.664 1 98.44 99 ASP A N 1
ATOM 784 C CA . ASP A 1 99 ? -9.828 5.395 8.945 1 98.44 99 ASP A CA 1
ATOM 785 C C . ASP A 1 99 ? -9.984 4.164 9.836 1 98.44 99 ASP A C 1
ATOM 787 O O . ASP A 1 99 ? -10.688 3.217 9.484 1 98.44 99 ASP A O 1
ATOM 791 N N . ILE A 1 100 ? -9.359 4.191 10.953 1 98.25 100 ILE A N 1
ATOM 792 C CA . ILE A 1 100 ? -9.328 3.039 11.852 1 98.25 100 ILE A CA 1
ATOM 793 C C . ILE A 1 100 ? -10.172 3.328 13.086 1 98.25 100 ILE A C 1
ATOM 795 O O . ILE A 1 100 ? -10.094 4.414 13.664 1 98.25 100 ILE A O 1
ATOM 799 N N . LYS A 1 101 ? -11.07 2.381 13.508 1 98.06 101 LYS A N 1
ATOM 800 C CA . LYS A 1 101 ? -11.781 2.48 14.773 1 98.06 101 LYS A CA 1
ATOM 801 C C . LYS A 1 101 ? -10.82 2.406 15.953 1 98.06 101 LYS A C 1
ATOM 803 O O . LYS A 1 101 ? -9.875 1.615 15.945 1 98.06 101 LYS A O 1
ATOM 808 N N . ASN A 1 102 ? -11.062 3.283 16.938 1 97.62 102 ASN A N 1
ATOM 809 C CA . ASN A 1 102 ? -10.188 3.326 18.109 1 97.62 102 ASN A CA 1
ATOM 810 C C . ASN A 1 102 ? -10.031 1.947 18.734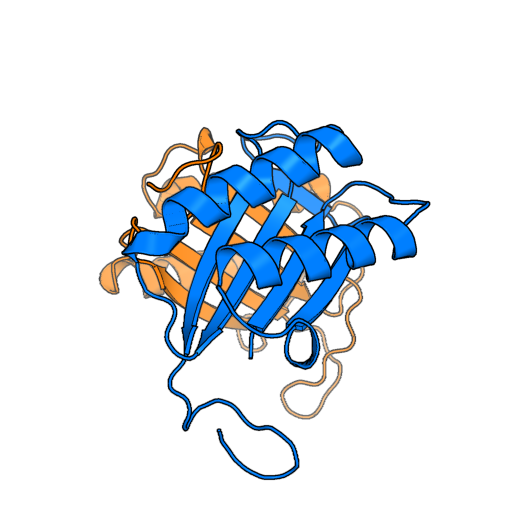 1 97.62 102 ASN A C 1
ATOM 812 O O . ASN A 1 102 ? -8.945 1.599 19.219 1 97.62 102 ASN A O 1
ATOM 816 N N . THR A 1 103 ? -11.078 0.986 18.703 1 98.31 103 THR A N 1
ATOM 817 C CA . THR A 1 103 ? -11.047 -0.352 19.281 1 98.31 103 THR A CA 1
ATOM 818 C C . THR A 1 103 ? -10.172 -1.283 18.438 1 98.31 103 THR A C 1
ATOM 820 O O . THR A 1 103 ? -9.836 -2.387 18.875 1 98.31 103 THR A O 1
ATOM 823 N N . MET A 1 104 ? -9.812 -0.79 17.312 1 98.31 104 MET A N 1
ATOM 824 C CA . MET A 1 104 ? -8.992 -1.6 16.422 1 98.31 104 MET A CA 1
ATOM 825 C C . MET A 1 104 ? -7.551 -1.104 16.406 1 98.31 104 MET A C 1
ATOM 827 O O . MET A 1 104 ? -6.762 -1.494 15.539 1 98.31 104 MET A O 1
ATOM 831 N N . TRP A 1 105 ? -7.258 -0.23 17.375 1 98.56 105 TRP A N 1
ATOM 832 C CA . TRP A 1 105 ? -5.91 0.319 17.469 1 98.56 105 TRP A CA 1
ATOM 833 C C . TRP A 1 105 ? -5.32 0.095 18.859 1 98.56 105 TRP A C 1
ATOM 835 O O . TRP A 1 105 ? -5.723 0.75 19.812 1 98.56 105 TRP A O 1
ATOM 845 N N . GLY A 1 106 ? -4.383 -0.818 18.891 1 98.56 106 GLY A N 1
ATOM 846 C CA . GLY A 1 106 ? -3.738 -1.102 20.172 1 98.56 106 GLY A CA 1
ATOM 847 C C . GLY A 1 106 ? -2.645 -0.11 20.516 1 98.56 106 GLY A C 1
ATOM 848 O O . GLY A 1 106 ? -1.908 0.345 19.641 1 98.56 106 GLY A O 1
ATOM 849 N N . TRP A 1 107 ? -2.525 0.306 21.766 1 98.19 107 TRP A N 1
ATOM 850 C CA . TRP A 1 107 ? -1.467 1.161 22.281 1 98.19 107 TRP A CA 1
ATOM 851 C C . TRP A 1 107 ? -1.293 0.953 23.797 1 98.19 107 TRP A C 1
ATOM 853 O O . TRP A 1 107 ? -2.275 0.879 24.531 1 98.19 107 TRP A O 1
ATOM 863 N N . LYS A 1 108 ? -0.153 0.655 24.156 1 98 108 LYS A N 1
ATOM 864 C CA . LYS A 1 108 ? 0.203 0.542 25.562 1 98 108 LYS A CA 1
ATOM 865 C C . LYS A 1 108 ? -0.53 -0.622 26.234 1 98 108 LYS A C 1
ATOM 867 O O . LYS A 1 108 ? -0.971 -0.514 27.375 1 98 108 LYS A O 1
ATOM 872 N N . GLY A 1 109 ? -0.688 -1.679 25.516 1 98.31 109 GLY A N 1
ATOM 873 C CA . GLY A 1 109 ? -1.314 -2.877 26.062 1 98.31 109 GLY A CA 1
ATOM 874 C C . GLY A 1 109 ? -2.82 -2.754 26.188 1 98.31 109 GLY A C 1
ATOM 875 O O . GLY A 1 109 ? -3.451 -3.539 26.906 1 98.31 109 GLY A O 1
ATOM 876 N N . ASP A 1 110 ? -3.412 -1.74 25.562 1 98.31 110 ASP A N 1
ATOM 877 C CA . ASP A 1 110 ? -4.844 -1.459 25.484 1 98.31 110 ASP A CA 1
ATOM 878 C C . ASP A 1 110 ? -5.254 -1.052 24.078 1 98.31 110 ASP A C 1
ATOM 880 O O . ASP A 1 110 ? -4.492 -1.23 23.125 1 98.31 110 ASP A O 1
ATOM 884 N N . THR A 1 111 ? -6.523 -0.666 23.969 1 98 111 THR A N 1
ATOM 885 C CA . THR A 1 111 ? -6.949 -0.006 22.734 1 98 111 THR A CA 1
ATOM 886 C C . THR A 1 111 ? -7.293 1.458 23 1 98 111 THR A C 1
ATOM 888 O O . THR A 1 111 ? -7.441 1.868 24.156 1 98 111 THR A O 1
ATOM 891 N N . PHE A 1 112 ? -7.141 2.211 21.984 1 96.06 112 PHE A N 1
ATOM 892 C CA . PHE A 1 112 ? -7.516 3.615 22.109 1 96.06 112 PHE A CA 1
ATOM 893 C C . PHE A 1 112 ? -9.008 3.752 22.422 1 96.06 112 PHE A C 1
ATOM 895 O O . PHE A 1 112 ? -9.82 2.961 21.938 1 96.06 112 PHE A O 1
ATOM 902 N N . MET B 1 1 ? -7.25 2.662 -10.352 1 93.38 1 MET B N 1
ATOM 903 C CA . MET B 1 1 ? -6.086 2.963 -9.523 1 93.38 1 MET B CA 1
ATOM 904 C C . MET B 1 1 ? -5.742 1.785 -8.617 1 93.38 1 MET B C 1
ATOM 906 O O . MET B 1 1 ? -6.188 1.726 -7.473 1 93.38 1 MET B O 1
ATOM 910 N N . PRO B 1 2 ? -5.18 0.811 -9.172 1 98.31 2 PRO B N 1
ATOM 911 C CA . PRO B 1 2 ? -4.828 -0.366 -8.367 1 98.31 2 PRO B CA 1
ATOM 912 C C . PRO B 1 2 ? -3.404 -0.306 -7.824 1 98.31 2 PRO B C 1
ATOM 914 O O . PRO B 1 2 ? -2.516 0.257 -8.469 1 98.31 2 PRO B O 1
ATOM 917 N N . TYR B 1 3 ? -3.178 -0.827 -6.691 1 98.88 3 TYR B N 1
ATOM 918 C CA . TYR B 1 3 ? -1.862 -1.09 -6.117 1 98.88 3 TYR B CA 1
ATOM 919 C C . TYR B 1 3 ? -1.713 -2.561 -5.75 1 98.88 3 TYR B C 1
ATOM 921 O O . TYR B 1 3 ? -2.5 -3.094 -4.965 1 98.88 3 TYR B O 1
ATOM 929 N N . LEU B 1 4 ? -0.739 -3.188 -6.359 1 98.94 4 LEU B N 1
ATOM 930 C CA . LEU B 1 4 ? -0.419 -4.582 -6.078 1 98.94 4 LEU B CA 1
ATOM 931 C C . LEU B 1 4 ? 0.924 -4.699 -5.367 1 98.94 4 LEU B C 1
ATOM 933 O O . LEU B 1 4 ? 1.959 -4.316 -5.914 1 98.94 4 LEU B O 1
ATOM 937 N N . LYS B 1 5 ? 0.928 -5.27 -4.16 1 98.94 5 LYS B N 1
ATOM 938 C CA . LYS B 1 5 ? 2.164 -5.543 -3.434 1 98.94 5 LYS B CA 1
ATOM 939 C C . LYS B 1 5 ? 2.4 -7.047 -3.295 1 98.94 5 LYS B C 1
ATOM 941 O O . LYS B 1 5 ? 1.529 -7.773 -2.816 1 98.94 5 LYS B O 1
ATOM 946 N N . VAL B 1 6 ? 3.592 -7.504 -3.717 1 98.94 6 VAL B N 1
ATOM 947 C CA . VAL B 1 6 ? 3.99 -8.898 -3.553 1 98.94 6 VAL B CA 1
ATOM 948 C C . VAL B 1 6 ? 5.141 -8.992 -2.555 1 98.94 6 VAL B C 1
ATOM 950 O O . VAL B 1 6 ? 6.152 -8.297 -2.697 1 98.94 6 VAL B O 1
ATOM 953 N N . THR B 1 7 ? 4.996 -9.773 -1.552 1 98.94 7 THR B N 1
ATOM 954 C CA . THR B 1 7 ? 6.039 -10.125 -0.593 1 98.94 7 THR B CA 1
ATOM 955 C C . THR B 1 7 ? 6.355 -11.609 -0.66 1 98.94 7 THR B C 1
ATOM 957 O O . THR B 1 7 ? 5.453 -12.445 -0.585 1 98.94 7 THR B O 1
ATOM 960 N N . THR B 1 8 ? 7.578 -11.977 -0.801 1 98.94 8 THR B N 1
ATOM 961 C CA . THR B 1 8 ? 7.934 -13.391 -0.887 1 98.94 8 THR B CA 1
ATOM 962 C C . THR B 1 8 ? 9.312 -13.641 -0.278 1 98.94 8 THR B C 1
ATOM 964 O O . THR B 1 8 ? 10.109 -12.711 -0.135 1 98.94 8 THR B O 1
ATOM 967 N N . ASN B 1 9 ? 9.602 -14.844 0.122 1 98.88 9 ASN B N 1
ATOM 968 C CA . ASN B 1 9 ? 10.891 -15.203 0.7 1 98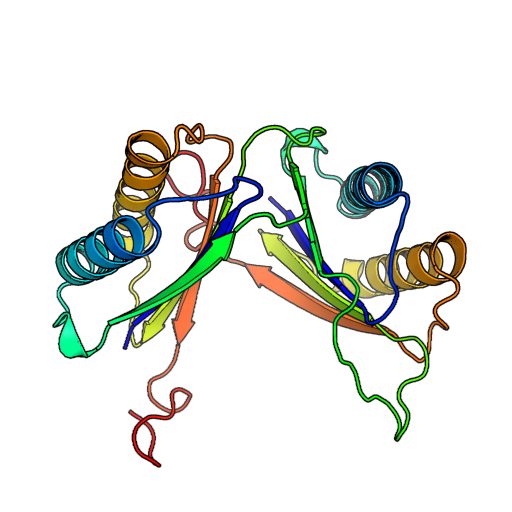.88 9 ASN B CA 1
ATOM 969 C C . ASN B 1 9 ? 11.867 -15.688 -0.368 1 98.88 9 ASN B C 1
ATOM 971 O O . ASN B 1 9 ? 12.977 -16.125 -0.049 1 98.88 9 ASN B O 1
ATOM 975 N N . LYS B 1 10 ? 11.43 -15.594 -1.606 1 98.62 10 LYS B N 1
ATOM 976 C CA . LYS B 1 10 ? 12.328 -15.922 -2.705 1 98.62 10 LYS B CA 1
ATOM 977 C C . LYS B 1 10 ? 13.156 -14.711 -3.127 1 98.62 10 LYS B C 1
ATOM 979 O O . LYS B 1 10 ? 12.617 -13.609 -3.268 1 98.62 10 LYS B O 1
ATOM 984 N N . LYS B 1 11 ? 14.469 -14.938 -3.303 1 98.62 11 LYS B N 1
ATOM 985 C CA . LYS B 1 11 ? 15.289 -13.93 -3.969 1 98.62 11 LYS B CA 1
ATOM 986 C C . LYS B 1 11 ? 15.016 -13.906 -5.473 1 98.62 11 LYS B C 1
ATOM 988 O O . LYS B 1 11 ? 15.07 -14.953 -6.129 1 98.62 11 LYS B O 1
ATOM 993 N N . ILE B 1 12 ? 14.68 -12.734 -5.996 1 98.56 12 ILE B N 1
ATOM 994 C CA . ILE B 1 12 ? 14.281 -12.648 -7.395 1 98.56 12 ILE B CA 1
ATOM 995 C C . ILE B 1 12 ? 15.328 -11.852 -8.18 1 98.56 12 ILE B C 1
ATOM 997 O O . ILE B 1 12 ? 15.672 -10.734 -7.801 1 98.56 12 ILE B O 1
ATOM 1001 N N . ASP B 1 13 ? 15.805 -12.352 -9.266 1 96.5 13 ASP B N 1
ATOM 1002 C CA . ASP B 1 13 ? 16.844 -11.711 -10.07 1 96.5 13 ASP B CA 1
ATOM 1003 C C . ASP B 1 13 ? 16.219 -10.812 -11.141 1 96.5 13 ASP B C 1
ATOM 1005 O O . ASP B 1 13 ? 16.688 -9.688 -11.359 1 96.5 13 ASP B O 1
ATOM 1009 N N . ASN B 1 14 ? 15.164 -11.273 -11.797 1 96.25 14 ASN B N 1
ATOM 1010 C CA . ASN B 1 14 ? 14.523 -10.531 -12.867 1 96.25 14 ASN B CA 1
ATOM 1011 C C . ASN B 1 14 ? 13.305 -9.758 -12.367 1 96.25 14 ASN B C 1
ATOM 1013 O O . ASN B 1 14 ? 12.195 -9.938 -12.883 1 96.25 14 ASN B O 1
ATOM 1017 N N . LYS B 1 15 ? 13.547 -8.852 -11.516 1 97.94 15 LYS B N 1
ATOM 1018 C CA . LYS B 1 15 ? 12.461 -8.164 -10.82 1 97.94 15 LYS B CA 1
ATOM 1019 C C . LYS B 1 15 ? 11.648 -7.297 -11.781 1 97.94 15 LYS B C 1
ATOM 1021 O O . LYS B 1 15 ? 10.422 -7.301 -11.734 1 97.94 15 LYS B O 1
ATOM 1026 N N . GLU B 1 16 ? 12.352 -6.578 -12.602 1 97.31 16 GLU B N 1
ATOM 1027 C CA . GLU B 1 16 ? 11.68 -5.672 -13.523 1 97.31 16 GLU B CA 1
ATOM 1028 C C . GLU B 1 16 ? 10.742 -6.43 -14.461 1 97.31 16 GLU B C 1
ATOM 1030 O O . GLU B 1 16 ? 9.633 -5.965 -14.742 1 97.31 16 GLU B O 1
ATOM 1035 N N . GLU B 1 17 ? 11.227 -7.512 -14.922 1 97.94 17 GLU B N 1
ATOM 1036 C CA . GLU B 1 17 ? 10.398 -8.328 -15.797 1 97.94 17 GLU B CA 1
ATOM 1037 C C . GLU B 1 17 ? 9.148 -8.828 -15.078 1 97.94 17 GLU B C 1
ATOM 1039 O O . GLU B 1 17 ? 8.047 -8.758 -15.617 1 97.94 17 GLU B O 1
ATOM 1044 N N . LEU B 1 18 ? 9.289 -9.32 -13.852 1 98.62 18 LEU B N 1
ATOM 1045 C CA . LEU B 1 18 ? 8.156 -9.797 -13.07 1 98.62 18 LEU B CA 1
ATOM 1046 C C . LEU B 1 18 ? 7.148 -8.68 -12.844 1 98.62 18 LEU B C 1
ATOM 1048 O O . LEU B 1 18 ? 5.945 -8.867 -13.055 1 98.62 18 LEU B O 1
ATOM 1052 N N . LEU B 1 19 ? 7.645 -7.531 -12.461 1 98.81 19 LEU B N 1
ATOM 1053 C CA . LEU B 1 19 ? 6.758 -6.414 -12.156 1 98.81 19 LEU B CA 1
ATOM 1054 C C . LEU B 1 19 ? 6 -5.965 -13.406 1 98.81 19 LEU B C 1
ATOM 1056 O O . LEU B 1 19 ? 4.82 -5.613 -13.328 1 98.81 19 LEU B O 1
ATOM 1060 N N . SER B 1 20 ? 6.691 -5.996 -14.508 1 98.56 20 SER B N 1
ATOM 1061 C CA . SER B 1 20 ? 6.059 -5.621 -15.766 1 98.56 20 SER B CA 1
ATOM 1062 C C . SER B 1 20 ? 4.926 -6.578 -16.125 1 98.56 20 SER B C 1
ATOM 1064 O O . SER B 1 20 ? 3.848 -6.148 -16.531 1 98.56 20 SER B O 1
ATOM 1066 N N . ILE B 1 21 ? 5.152 -7.832 -15.961 1 98.75 21 ILE B N 1
ATOM 1067 C CA . ILE B 1 21 ? 4.141 -8.844 -16.25 1 98.75 21 ILE B CA 1
ATOM 1068 C C . ILE B 1 21 ? 2.945 -8.656 -15.312 1 98.75 21 ILE B C 1
ATOM 1070 O O . ILE B 1 21 ? 1.797 -8.641 -15.766 1 98.75 21 ILE B O 1
ATOM 1074 N N . LEU B 1 22 ? 3.207 -8.484 -14.039 1 98.81 22 LEU B N 1
ATOM 1075 C CA . LEU B 1 22 ? 2.143 -8.297 -13.055 1 98.81 22 LEU B CA 1
ATOM 10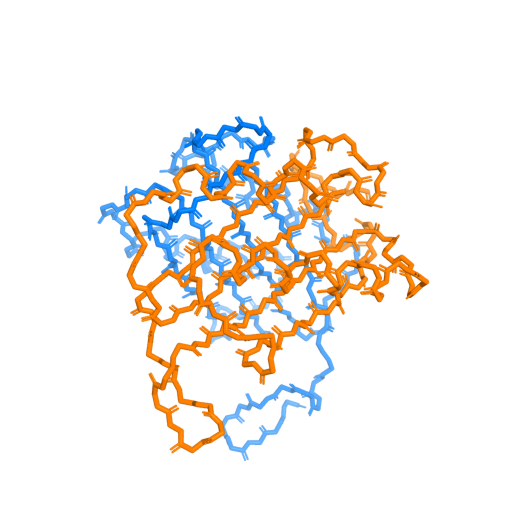76 C C . LEU B 1 22 ? 1.315 -7.062 -13.383 1 98.81 22 LEU B C 1
ATOM 1078 O O . LEU B 1 22 ? 0.084 -7.102 -13.344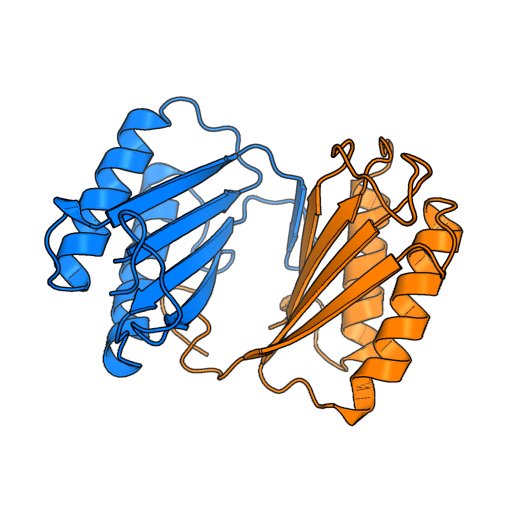 1 98.81 22 LEU B O 1
ATOM 1082 N N . SER B 1 23 ? 1.987 -5.996 -13.734 1 98.81 23 SER B N 1
ATOM 1083 C CA . SER B 1 23 ? 1.328 -4.738 -14.062 1 98.81 23 SER B CA 1
ATOM 1084 C C . SER B 1 23 ? 0.367 -4.906 -15.234 1 98.81 23 SER B C 1
ATOM 1086 O O . SER B 1 23 ? -0.803 -4.531 -15.141 1 98.81 23 SER B O 1
ATOM 1088 N N . LYS B 1 24 ? 0.796 -5.535 -16.234 1 98.75 24 LYS B N 1
ATOM 1089 C CA . LYS B 1 24 ? 0.004 -5.711 -17.453 1 98.75 24 LYS B CA 1
ATOM 1090 C C . LYS B 1 24 ? -1.175 -6.648 -17.203 1 98.75 24 LYS B C 1
ATOM 1092 O O . LYS B 1 24 ? -2.305 -6.348 -17.594 1 98.75 24 LYS B O 1
ATOM 1097 N N . GLU B 1 25 ? -0.955 -7.742 -16.609 1 98.62 25 GLU B N 1
ATOM 1098 C CA . GLU B 1 25 ? -1.982 -8.766 -16.438 1 98.62 25 GLU B CA 1
ATOM 1099 C C . GLU B 1 25 ? -3.064 -8.312 -15.469 1 98.62 25 GLU B C 1
ATOM 1101 O O . GLU B 1 25 ? -4.25 -8.57 -15.688 1 98.62 25 GLU B O 1
ATOM 1106 N N . VAL B 1 26 ? -2.658 -7.668 -14.406 1 98.5 26 VAL B N 1
ATOM 1107 C CA . VAL B 1 26 ? -3.635 -7.168 -13.445 1 98.5 26 VAL B CA 1
ATOM 1108 C C . VAL B 1 26 ? -4.496 -6.086 -14.094 1 98.5 26 VAL B C 1
ATOM 1110 O O . VAL B 1 26 ? -5.715 -6.059 -13.914 1 98.5 26 VAL B O 1
ATOM 1113 N N . ALA B 1 27 ? -3.885 -5.215 -14.891 1 98.25 27 ALA B N 1
ATOM 1114 C CA . ALA B 1 27 ? -4.637 -4.203 -15.625 1 98.25 27 ALA B CA 1
ATOM 1115 C C . ALA B 1 27 ? -5.688 -4.848 -16.531 1 98.25 27 ALA B C 1
ATOM 1117 O O . ALA B 1 27 ? -6.844 -4.422 -16.547 1 98.25 27 ALA B O 1
ATOM 1118 N N . ASN B 1 28 ? -5.305 -5.863 -17.156 1 98.06 28 ASN B N 1
ATOM 1119 C CA . ASN B 1 28 ? -6.18 -6.566 -18.094 1 98.06 28 ASN B CA 1
ATOM 1120 C C . ASN B 1 28 ? -7.398 -7.156 -17.375 1 98.06 28 ASN B C 1
ATOM 1122 O O . ASN B 1 28 ? -8.531 -6.953 -17.812 1 98.06 28 ASN B O 1
ATOM 1126 N N . VAL B 1 29 ? -7.156 -7.875 -16.328 1 97.69 29 VAL B N 1
ATOM 1127 C CA . VAL B 1 29 ? -8.25 -8.562 -15.656 1 97.69 29 VAL B CA 1
ATOM 1128 C C . VAL B 1 29 ? -9.18 -7.535 -15 1 97.69 29 VAL B C 1
ATOM 1130 O O . VAL B 1 29 ? -10.398 -7.703 -15 1 97.69 29 VAL B O 1
ATOM 1133 N N . LEU B 1 30 ? -8.609 -6.426 -14.484 1 97.12 30 LEU B N 1
ATOM 1134 C CA . LEU B 1 30 ? -9.398 -5.379 -13.844 1 97.12 30 LEU B CA 1
ATOM 1135 C C . LEU B 1 30 ? -10.117 -4.523 -14.883 1 97.12 30 LEU B C 1
ATOM 1137 O O . LEU B 1 30 ? -11.055 -3.793 -14.547 1 97.12 30 LEU B O 1
ATOM 1141 N N . GLY B 1 31 ? -9.656 -4.617 -16.141 1 96.38 31 GLY B N 1
ATOM 1142 C CA . GLY B 1 31 ? -10.203 -3.75 -17.172 1 96.38 31 GLY B CA 1
ATOM 1143 C C . GLY B 1 31 ? -9.812 -2.295 -17 1 96.38 31 GLY B C 1
ATOM 1144 O O . GLY B 1 31 ? -10.625 -1.396 -17.25 1 96.38 31 GLY B O 1
ATOM 1145 N N . LYS B 1 32 ? -8.719 -1.966 -16.453 1 96.5 32 LYS B N 1
ATOM 1146 C CA . LYS B 1 32 ? -8.211 -0.612 -16.25 1 96.5 32 LYS B CA 1
ATOM 1147 C C . LYS B 1 32 ? -6.961 -0.357 -17.078 1 96.5 32 LYS B C 1
ATOM 1149 O O . LYS B 1 32 ? -6.188 -1.279 -17.359 1 96.5 32 LYS B O 1
ATOM 1154 N N . PRO B 1 33 ? -6.773 0.951 -17.5 1 98.19 33 PRO B N 1
ATOM 1155 C CA . PRO B 1 33 ? -5.504 1.245 -18.172 1 98.19 33 PRO B CA 1
ATOM 1156 C C . PRO B 1 33 ? -4.289 0.955 -17.297 1 98.19 33 PRO B C 1
ATOM 1158 O O . PRO B 1 33 ? -4.324 1.209 -16.078 1 98.19 33 PRO B O 1
ATOM 1161 N N . GLU B 1 34 ? -3.234 0.41 -17.922 1 98.38 34 GLU B N 1
ATOM 1162 C CA . GLU B 1 34 ? -2.002 0.13 -17.188 1 98.38 34 GLU B CA 1
ATOM 1163 C C . GLU B 1 34 ? -1.403 1.407 -16.609 1 98.38 34 GLU B C 1
ATOM 1165 O O . GLU B 1 34 ? -0.708 1.365 -15.594 1 98.38 34 GLU B O 1
ATOM 1170 N N . PHE B 1 35 ? -1.786 2.508 -17.156 1 98.38 35 PHE B N 1
ATOM 1171 C CA . PHE B 1 35 ? -1.354 3.828 -16.719 1 98.38 35 PHE B CA 1
ATOM 1172 C C . PHE B 1 35 ? -1.668 4.035 -15.234 1 98.38 35 PHE B C 1
ATOM 1174 O O . PHE B 1 35 ? -0.963 4.77 -14.547 1 98.38 35 PHE B O 1
ATOM 1181 N N . TYR B 1 36 ? -2.59 3.314 -14.719 1 98.44 36 TYR B N 1
ATOM 1182 C CA . TYR B 1 36 ? -3.025 3.557 -13.344 1 98.44 36 TYR B CA 1
ATOM 1183 C C . TYR B 1 36 ? -2.543 2.449 -12.414 1 98.44 36 TYR B C 1
ATOM 1185 O O . TYR B 1 36 ? -2.854 2.451 -11.227 1 98.44 36 TYR B O 1
ATOM 1193 N N . VAL B 1 37 ? -1.77 1.534 -12.875 1 98.81 37 VAL B N 1
ATOM 1194 C CA . VAL B 1 37 ? -1.41 0.381 -12.055 1 98.81 37 VAL B CA 1
ATOM 1195 C C . VAL B 1 37 ? -0.033 0.599 -11.438 1 98.81 37 VAL B C 1
ATOM 1197 O O . VAL B 1 37 ? 0.928 0.924 -12.133 1 98.81 37 VAL B O 1
ATOM 1200 N N . MET B 1 38 ? 0.011 0.444 -10.148 1 98.94 38 MET B N 1
ATOM 1201 C CA . MET B 1 38 ? 1.27 0.395 -9.414 1 98.94 38 MET B CA 1
ATOM 1202 C C . MET B 1 38 ? 1.511 -0.998 -8.836 1 98.94 38 MET B C 1
ATOM 1204 O O . MET B 1 38 ? 0.588 -1.627 -8.32 1 98.94 38 MET B O 1
ATOM 1208 N N . VAL B 1 39 ? 2.775 -1.455 -8.977 1 98.94 39 VAL B N 1
ATOM 1209 C CA . VAL B 1 39 ? 3.178 -2.746 -8.43 1 98.94 39 VAL B CA 1
ATOM 1210 C C . VAL B 1 39 ? 4.461 -2.588 -7.617 1 98.94 39 VAL B C 1
ATOM 1212 O O . VAL B 1 39 ? 5.375 -1.866 -8.023 1 98.94 39 VAL B O 1
ATOM 1215 N N . SER B 1 40 ? 4.461 -3.199 -6.469 1 98.88 40 SER B N 1
ATOM 1216 C CA . SER B 1 40 ? 5.688 -3.24 -5.68 1 98.88 40 SER B CA 1
ATOM 1217 C C . SER B 1 40 ? 6.023 -4.664 -5.254 1 98.88 40 SER B C 1
ATOM 1219 O O . SER B 1 40 ? 5.141 -5.52 -5.168 1 98.88 40 SER B O 1
ATOM 1221 N N . LEU B 1 41 ? 7.363 -4.895 -5.043 1 98.81 41 LEU B N 1
ATOM 1222 C CA . LEU B 1 41 ? 7.871 -6.223 -4.715 1 98.81 41 LEU B CA 1
ATOM 1223 C C . LEU B 1 41 ? 8.812 -6.16 -3.518 1 98.81 41 LEU B C 1
ATOM 1225 O O . LEU B 1 41 ? 9.711 -5.316 -3.473 1 98.81 41 LEU B O 1
ATOM 1229 N N . GLU B 1 42 ? 8.539 -6.922 -2.521 1 98.56 42 GLU B N 1
ATOM 1230 C CA . GLU B 1 42 ? 9.461 -7.238 -1.435 1 98.56 42 GLU B CA 1
ATOM 1231 C C . GLU B 1 42 ? 9.938 -8.688 -1.519 1 98.56 42 GLU B C 1
ATOM 1233 O O . GLU B 1 42 ? 9.242 -9.602 -1.07 1 98.56 42 GLU B O 1
ATOM 1238 N N . ASP B 1 43 ? 11.102 -8.82 -2.066 1 98.44 43 ASP B N 1
ATOM 1239 C CA . ASP B 1 43 ? 11.672 -10.164 -2.156 1 98.44 43 ASP B CA 1
ATOM 1240 C C . ASP B 1 43 ? 12.594 -10.453 -0.976 1 98.44 43 ASP B C 1
ATOM 1242 O O . ASP B 1 43 ? 12.797 -9.594 -0.117 1 98.44 43 ASP B O 1
ATOM 1246 N N . SER B 1 44 ? 12.984 -11.688 -0.805 1 98.56 44 SER B N 1
ATOM 1247 C CA . SER B 1 44 ? 13.922 -12.148 0.213 1 98.56 44 SER B CA 1
ATOM 1248 C C . SER B 1 44 ? 13.398 -11.859 1.616 1 98.56 44 SER B C 1
ATOM 1250 O O . SER B 1 44 ? 14.18 -11.633 2.541 1 98.56 44 SER B O 1
ATOM 1252 N N . ALA B 1 45 ? 12.141 -11.695 1.731 1 98.5 45 ALA B N 1
ATOM 1253 C CA . ALA B 1 45 ? 11.539 -11.57 3.057 1 98.5 45 ALA B CA 1
ATOM 1254 C C . ALA B 1 45 ? 11.672 -12.867 3.85 1 98.5 45 ALA B C 1
ATOM 1256 O O . ALA B 1 45 ? 11.906 -13.93 3.275 1 98.5 45 ALA B O 1
ATOM 1257 N N . HIS B 1 46 ? 11.586 -12.758 5.164 1 98.75 46 HIS B N 1
ATOM 1258 C CA . HIS B 1 46 ? 11.516 -13.945 6.008 1 98.75 46 HIS B CA 1
ATOM 1259 C C . HIS B 1 46 ? 10.07 -14.352 6.27 1 98.75 46 HIS B C 1
ATOM 1261 O O . HIS B 1 46 ? 9.344 -13.648 6.98 1 98.75 46 HIS B O 1
ATOM 1267 N N . ILE B 1 47 ? 9.664 -15.492 5.688 1 98.81 47 ILE B N 1
ATOM 1268 C CA . ILE B 1 47 ? 8.281 -15.953 5.777 1 98.81 47 ILE B CA 1
ATOM 1269 C C . ILE B 1 47 ? 8.258 -17.391 6.27 1 98.81 47 ILE B C 1
ATOM 1271 O O . ILE B 1 47 ? 9.055 -18.219 5.828 1 98.81 47 ILE B O 1
ATOM 1275 N N . HIS B 1 48 ? 7.441 -17.594 7.316 1 98.94 48 HIS B N 1
ATOM 1276 C CA . HIS B 1 48 ? 7.078 -18.922 7.789 1 98.94 48 HIS B CA 1
ATOM 1277 C C . HIS B 1 48 ? 5.602 -19.219 7.555 1 98.94 48 HIS B C 1
ATOM 1279 O O . HIS B 1 48 ? 4.738 -18.453 8 1 98.94 48 HIS B O 1
ATOM 1285 N N . PHE B 1 49 ? 5.262 -20.297 6.773 1 98.81 49 PHE B N 1
ATOM 1286 C CA . PHE B 1 49 ? 3.891 -20.641 6.41 1 98.81 49 PHE B CA 1
ATOM 1287 C C . PHE B 1 49 ? 3.699 -22.156 6.375 1 98.81 49 PHE B C 1
ATOM 1289 O O . PHE B 1 49 ? 4.551 -22.875 5.859 1 98.81 49 PHE B O 1
ATOM 1296 N N . GLN B 1 50 ? 2.557 -22.562 7.008 1 98.5 50 GLN B N 1
ATOM 1297 C CA . GLN B 1 50 ? 2.234 -23.984 7.074 1 98.5 50 GLN B CA 1
ATOM 1298 C C . GLN B 1 50 ? 3.354 -24.766 7.754 1 98.5 50 GLN B C 1
ATOM 1300 O O . GLN B 1 50 ? 3.729 -25.844 7.289 1 98.5 50 GLN B O 1
ATOM 1305 N N . GLY B 1 51 ? 4.012 -24.094 8.727 1 98.56 51 GLY B N 1
ATOM 1306 C CA . GLY B 1 51 ? 4.984 -24.75 9.586 1 98.56 51 GLY B CA 1
ATOM 1307 C C . GLY B 1 51 ? 6.359 -24.859 8.961 1 98.56 51 GLY B C 1
ATOM 1308 O O . GLY B 1 51 ? 7.199 -25.641 9.422 1 98.56 51 GLY B O 1
ATOM 1309 N N . SER B 1 52 ? 6.602 -24.078 7.828 1 98.69 52 SER B N 1
ATOM 1310 C CA . SER B 1 52 ? 7.902 -24.203 7.172 1 98.69 52 SER B CA 1
ATOM 1311 C C . SER B 1 52 ? 8.305 -22.875 6.523 1 98.69 52 SER B C 1
ATOM 1313 O O . SER B 1 52 ? 7.484 -21.969 6.375 1 98.69 52 SER B O 1
ATOM 1315 N N . SER B 1 53 ? 9.602 -22.812 6.109 1 98.62 53 SER B N 1
ATOM 1316 C CA . SER B 1 53 ? 10.148 -21.656 5.406 1 98.62 53 SER B CA 1
ATOM 1317 C C . SER B 1 53 ? 10.273 -21.922 3.91 1 98.62 53 SER B C 1
ATOM 1319 O O . SER B 1 53 ? 11.023 -21.234 3.211 1 98.62 53 SER B O 1
ATOM 1321 N N . ASP B 1 54 ? 9.469 -22.922 3.404 1 98.81 54 ASP B N 1
ATOM 1322 C CA . ASP B 1 54 ? 9.406 -23.156 1.965 1 98.81 54 ASP B CA 1
ATOM 1323 C C . ASP B 1 54 ? 8.852 -21.938 1.232 1 98.81 54 ASP B C 1
ATOM 1325 O O . ASP B 1 54 ? 8.281 -21.031 1.854 1 98.81 54 ASP B O 1
ATOM 1329 N N . LEU B 1 55 ? 9.031 -21.875 -0.017 1 98.88 55 LEU B N 1
ATOM 1330 C CA . LEU B 1 55 ? 8.617 -20.719 -0.812 1 98.88 55 LEU B CA 1
ATOM 1331 C C . LEU B 1 55 ? 7.156 -20.375 -0.556 1 98.88 55 LEU B C 1
ATOM 1333 O O . LEU B 1 55 ? 6.305 -21.266 -0.493 1 98.88 55 LEU B O 1
ATOM 1337 N N . ALA B 1 56 ? 6.918 -19.141 -0.343 1 98.94 56 ALA B N 1
ATOM 1338 C CA . ALA B 1 56 ? 5.578 -18.609 -0.085 1 98.94 56 ALA B CA 1
ATOM 1339 C C . ALA B 1 56 ? 5.477 -17.141 -0.494 1 98.94 56 ALA B C 1
ATOM 1341 O O . ALA B 1 56 ? 6.492 -16.484 -0.726 1 98.94 56 ALA B O 1
ATOM 1342 N N . ALA B 1 57 ? 4.215 -16.672 -0.618 1 98.94 57 ALA B N 1
ATOM 1343 C CA . ALA B 1 57 ? 4.004 -15.25 -0.924 1 98.94 57 ALA B CA 1
ATOM 1344 C C . ALA B 1 57 ? 2.738 -14.727 -0.251 1 98.94 57 ALA B C 1
ATOM 1346 O O . ALA B 1 57 ? 1.759 -15.461 -0.099 1 98.94 57 ALA B O 1
ATOM 1347 N N . PHE B 1 58 ? 2.811 -13.539 0.173 1 98.94 58 PHE B N 1
ATOM 1348 C CA . PHE B 1 58 ? 1.649 -12.734 0.532 1 98.94 58 PHE B CA 1
ATOM 1349 C C . PHE B 1 58 ? 1.451 -11.602 -0.463 1 98.94 58 PHE B C 1
ATOM 1351 O O . PHE B 1 58 ? 2.393 -10.867 -0.772 1 98.94 58 PHE B O 1
ATOM 1358 N N . VAL B 1 59 ? 0.241 -11.539 -0.961 1 98.94 59 VAL B N 1
ATOM 1359 C CA . VAL B 1 59 ? -0.092 -10.531 -1.965 1 98.94 59 VAL B CA 1
ATOM 1360 C C . VAL B 1 59 ? -1.251 -9.672 -1.469 1 98.94 59 VAL B C 1
ATOM 1362 O O . VAL B 1 59 ? -2.207 -10.18 -0.882 1 98.94 59 VAL B O 1
ATOM 1365 N N . GLU B 1 60 ? -1.119 -8.422 -1.66 1 98.94 60 GLU B N 1
ATOM 1366 C CA . GLU B 1 60 ? -2.225 -7.508 -1.4 1 98.94 60 GLU B CA 1
ATOM 1367 C C . GLU B 1 60 ? -2.57 -6.695 -2.645 1 98.94 60 GLU B C 1
ATOM 1369 O O . GLU B 1 60 ? -1.69 -6.094 -3.266 1 98.94 60 GLU B O 1
ATOM 1374 N N . LEU B 1 61 ? -3.82 -6.715 -3.01 1 98.94 61 LEU B N 1
ATOM 1375 C CA . LEU B 1 61 ? -4.309 -5.902 -4.117 1 98.94 61 LEU B CA 1
ATOM 1376 C C . LEU B 1 61 ? -5.375 -4.922 -3.645 1 98.94 61 LEU B C 1
ATOM 1378 O O . LEU B 1 61 ? -6.414 -5.332 -3.119 1 98.94 61 LEU B O 1
ATOM 1382 N N . ARG B 1 62 ? -5.109 -3.648 -3.822 1 98.69 62 ARG B N 1
ATOM 1383 C CA . ARG B 1 62 ? -6.055 -2.57 -3.541 1 98.69 62 ARG B CA 1
ATOM 1384 C C . ARG B 1 62 ? -6.516 -1.898 -4.828 1 98.69 62 ARG B C 1
ATOM 1386 O O . ARG B 1 62 ? -5.715 -1.674 -5.742 1 98.69 62 ARG B O 1
ATOM 1393 N N . SER B 1 63 ? -7.73 -1.61 -4.895 1 98.25 63 SER B N 1
ATOM 1394 C CA . SER B 1 63 ? -8.273 -0.912 -6.059 1 98.25 63 SER B CA 1
ATOM 1395 C C . SER B 1 63 ? -9.555 -0.163 -5.703 1 98.25 63 SER B C 1
ATOM 1397 O O . SER B 1 63 ? -10.312 -0.595 -4.832 1 98.25 63 SER B O 1
ATOM 1399 N N . ILE B 1 64 ? -9.688 0.944 -6.348 1 97.69 64 ILE B N 1
ATOM 1400 C CA . ILE B 1 64 ? -10.953 1.658 -6.219 1 97.69 64 ILE B CA 1
ATOM 1401 C C . ILE B 1 64 ? -12.055 0.892 -6.949 1 97.69 64 ILE B C 1
ATOM 1403 O O . ILE B 1 64 ? -11.922 0.579 -8.133 1 97.69 64 ILE B O 1
ATOM 1407 N N . GLY B 1 65 ? -13.125 0.587 -6.285 1 94.94 65 GLY B N 1
ATOM 1408 C CA . GLY B 1 65 ? -14.25 -0.09 -6.918 1 94.94 65 GLY B CA 1
ATOM 1409 C C . GLY B 1 65 ? -13.93 -1.515 -7.328 1 94.94 65 GLY B C 1
ATOM 1410 O O . GLY B 1 65 ? -14.219 -1.919 -8.453 1 94.94 65 GLY B O 1
ATOM 1411 N N . LEU B 1 66 ? -13.234 -2.227 -6.523 1 96.94 66 LEU B N 1
ATOM 1412 C CA . LEU B 1 66 ? -12.922 -3.625 -6.789 1 96.94 66 LEU B CA 1
ATOM 1413 C C . LEU B 1 66 ? -14.125 -4.52 -6.496 1 96.94 66 LEU B C 1
ATOM 1415 O O . LEU B 1 66 ? -14.438 -4.777 -5.332 1 96.94 66 LEU B O 1
ATOM 1419 N N . PRO B 1 67 ? -14.75 -4.934 -7.578 1 93.25 67 PRO B N 1
ATOM 1420 C CA . PRO B 1 67 ? -15.906 -5.793 -7.301 1 93.25 67 PRO B CA 1
ATOM 1421 C C . PRO B 1 67 ? -15.508 -7.184 -6.816 1 93.25 67 PRO B C 1
ATOM 1423 O O . PRO B 1 67 ? -14.516 -7.75 -7.297 1 93.25 67 PRO B O 1
ATOM 1426 N N . GLU B 1 68 ? -16.297 -7.734 -5.859 1 95.62 68 GLU B N 1
ATOM 1427 C CA . GLU B 1 68 ? -16.047 -9.062 -5.312 1 95.62 68 GLU B CA 1
ATOM 1428 C C . GLU B 1 68 ? -16.109 -10.133 -6.402 1 95.62 68 GLU B C 1
ATOM 1430 O O . GLU B 1 68 ? -15.461 -11.172 -6.297 1 95.62 68 GLU B O 1
ATOM 1435 N N . SER B 1 69 ? -16.812 -9.859 -7.465 1 96.56 69 SER B N 1
ATOM 1436 C CA . SER B 1 69 ? -17.016 -10.82 -8.547 1 96.56 69 SER B CA 1
ATOM 1437 C C . SER B 1 69 ? -15.727 -11.055 -9.32 1 96.56 69 SER B C 1
ATOM 1439 O O . SER B 1 69 ? -15.609 -12.039 -10.062 1 96.56 69 SER B O 1
ATOM 1441 N N . GLN B 1 70 ? -14.742 -10.195 -9.164 1 96.62 70 GLN B N 1
ATOM 1442 C CA . GLN B 1 70 ? -13.508 -10.336 -9.93 1 96.62 70 GLN B CA 1
ATOM 1443 C C . GLN B 1 70 ? -12.422 -11.008 -9.094 1 96.62 70 GLN B C 1
ATOM 1445 O O . GLN B 1 70 ? -11.359 -11.359 -9.617 1 96.62 70 GLN B O 1
ATOM 1450 N N . THR B 1 71 ? -12.625 -11.164 -7.812 1 98.25 71 THR B N 1
ATOM 1451 C CA . THR B 1 71 ? -11.531 -11.562 -6.938 1 98.25 71 THR B CA 1
ATOM 1452 C C . THR B 1 7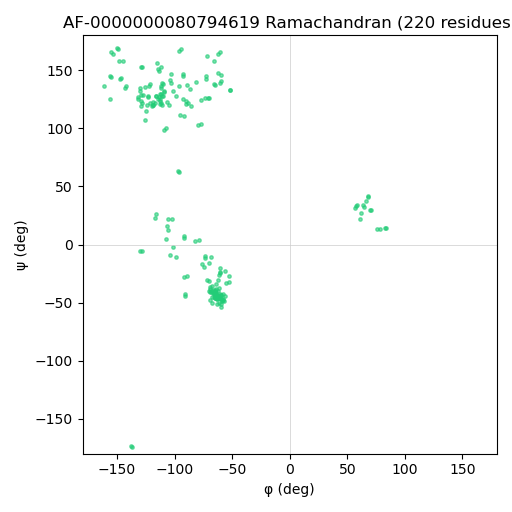1 ? -11.125 -13.008 -7.195 1 98.25 71 THR B C 1
ATOM 1454 O O . THR B 1 71 ? -9.953 -13.359 -7.07 1 98.25 71 THR B O 1
ATOM 1457 N N . LYS B 1 72 ? -12.039 -13.867 -7.59 1 98.31 72 LYS B N 1
ATOM 1458 C CA . LYS B 1 72 ? -11.695 -15.25 -7.91 1 98.31 72 LYS B CA 1
ATOM 1459 C C . LYS B 1 72 ? -10.766 -15.32 -9.117 1 98.31 72 LYS B C 1
ATOM 1461 O O . LYS B 1 72 ? -9.75 -16.016 -9.094 1 98.31 72 LYS B O 1
ATOM 1466 N N . ASP B 1 73 ? -11.133 -14.57 -10.117 1 98.31 73 ASP B N 1
ATOM 1467 C CA . ASP B 1 73 ? -10.305 -14.555 -11.32 1 98.31 73 ASP B CA 1
ATOM 1468 C C . ASP B 1 73 ? -8.93 -13.953 -11.039 1 98.31 73 ASP B C 1
ATOM 1470 O O . ASP B 1 73 ? -7.922 -14.438 -11.555 1 98.31 73 ASP B O 1
ATOM 1474 N N . LEU B 1 74 ? -8.922 -12.969 -10.258 1 98.75 74 LEU B N 1
ATOM 1475 C CA . LEU B 1 74 ? -7.664 -12.336 -9.883 1 98.75 74 LEU B CA 1
ATOM 1476 C C . LEU B 1 74 ? -6.805 -13.289 -9.062 1 98.75 74 LEU B C 1
ATOM 1478 O O . LEU B 1 74 ? -5.59 -13.367 -9.258 1 98.75 74 LEU B O 1
ATOM 1482 N N . SER B 1 75 ? -7.406 -13.977 -8.148 1 98.88 75 SER B N 1
ATOM 1483 C CA . SER B 1 75 ? -6.684 -14.977 -7.367 1 98.88 75 SER B CA 1
ATOM 1484 C C . SER B 1 75 ? -6.059 -16.031 -8.266 1 98.88 75 SER B C 1
ATOM 1486 O O . SER B 1 75 ? -4.887 -16.375 -8.102 1 98.88 75 SER B O 1
ATOM 1488 N N . LYS B 1 76 ? -6.848 -16.516 -9.18 1 98.81 76 LYS B N 1
ATOM 1489 C CA . LYS B 1 76 ? -6.352 -17.516 -10.125 1 98.81 76 LYS B CA 1
ATOM 1490 C C . LYS B 1 76 ? -5.164 -16.969 -10.922 1 98.81 76 LYS B C 1
ATOM 1492 O O . LYS B 1 76 ? -4.133 -17.641 -11.031 1 98.81 76 LYS B O 1
ATOM 1497 N N . LEU B 1 77 ? -5.328 -15.82 -11.43 1 98.81 77 LEU B N 1
ATOM 1498 C CA . LEU B 1 77 ? -4.293 -15.195 -12.25 1 98.81 77 LEU B CA 1
ATOM 1499 C C . LEU B 1 77 ? -3.002 -15.031 -11.453 1 98.81 77 LEU B C 1
ATOM 1501 O O . LEU B 1 77 ? -1.93 -15.43 -11.914 1 98.81 77 LEU B O 1
ATOM 1505 N N . LEU B 1 78 ? -3.078 -14.445 -10.258 1 98.88 78 LEU B N 1
ATOM 1506 C CA . LEU B 1 78 ? -1.901 -14.117 -9.461 1 98.88 78 LEU B CA 1
ATOM 1507 C C . LEU B 1 78 ? -1.19 -15.383 -8.992 1 98.88 78 LEU B C 1
ATOM 1509 O O . LEU B 1 78 ? 0.038 -15.469 -9.055 1 98.88 78 LEU B O 1
ATOM 1513 N N . CYS B 1 79 ? -1.975 -16.359 -8.57 1 98.94 79 CYS B N 1
ATOM 1514 C CA . CYS B 1 79 ? -1.37 -17.625 -8.172 1 98.94 79 CYS B CA 1
ATOM 1515 C C . CYS B 1 79 ? -0.66 -18.281 -9.352 1 98.94 79 CYS B C 1
ATOM 1517 O O . CYS B 1 79 ? 0.443 -18.812 -9.203 1 98.94 79 CYS B O 1
ATOM 1519 N N . GLN B 1 80 ? -1.299 -18.188 -10.477 1 98.88 80 GLN B N 1
ATOM 1520 C CA . GLN B 1 80 ? -0.704 -18.781 -11.672 1 98.88 80 GLN B CA 1
ATOM 1521 C C . GLN B 1 80 ? 0.596 -18.078 -12.047 1 98.88 80 GLN B C 1
ATOM 1523 O O . GLN B 1 80 ? 1.593 -18.734 -12.359 1 98.88 80 GLN B O 1
ATOM 1528 N N . LEU B 1 81 ? 0.634 -16.812 -12.047 1 98.88 81 LEU B N 1
ATOM 1529 C CA . LEU B 1 81 ? 1.82 -16.031 -12.406 1 98.88 81 LEU B CA 1
ATOM 1530 C C . LEU B 1 81 ? 2.965 -16.328 -11.438 1 98.88 81 LEU B C 1
ATOM 1532 O O . LEU B 1 81 ? 4.109 -16.5 -11.859 1 98.88 81 LEU B O 1
ATOM 1536 N N . LEU B 1 82 ? 2.707 -16.375 -10.141 1 98.81 82 LEU B N 1
ATOM 1537 C CA . LEU B 1 82 ? 3.748 -16.625 -9.148 1 98.81 82 LEU B CA 1
ATOM 1538 C C . LEU B 1 82 ? 4.305 -18.031 -9.266 1 98.81 82 LEU B C 1
ATOM 1540 O O . LEU B 1 82 ? 5.5 -18.25 -9.062 1 98.81 82 LEU B O 1
ATOM 1544 N N . GLU B 1 83 ? 3.4 -18.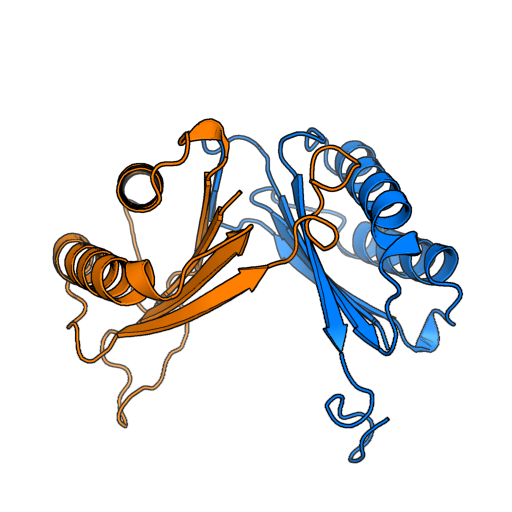953 -9.531 1 98.88 83 GLU B N 1
ATOM 1545 C CA . GLU B 1 83 ? 3.869 -20.328 -9.75 1 98.88 83 GLU B CA 1
ATOM 1546 C C . GLU B 1 83 ? 4.762 -20.406 -10.984 1 98.88 83 GLU B C 1
ATOM 1548 O O . GLU B 1 83 ? 5.844 -21 -10.938 1 98.88 83 GLU B O 1
ATOM 1553 N N . GLN B 1 84 ? 4.324 -19.797 -12.055 1 98.62 84 GLN B N 1
ATOM 1554 C CA . GLN B 1 84 ? 5.039 -19.859 -13.32 1 98.62 84 GLN B CA 1
ATOM 1555 C C . GLN B 1 84 ? 6.359 -19.094 -13.25 1 98.62 84 GLN B C 1
ATOM 1557 O O . GLN B 1 84 ? 7.383 -19.562 -13.758 1 98.62 84 GLN B O 1
ATOM 1562 N N . GLN B 1 85 ? 6.359 -17.969 -12.633 1 98.5 85 GLN B N 1
ATOM 1563 C CA . GLN B 1 85 ? 7.512 -17.062 -12.672 1 98.5 85 GLN B CA 1
ATOM 1564 C C . GLN B 1 85 ? 8.484 -17.375 -11.539 1 98.5 85 GLN B C 1
ATOM 1566 O O . GLN B 1 85 ? 9.688 -17.156 -11.672 1 98.5 85 GLN B O 1
ATOM 1571 N N . LEU B 1 86 ? 7.961 -17.938 -10.414 1 98.62 86 LEU B N 1
ATOM 1572 C CA . LEU B 1 86 ? 8.797 -18.016 -9.219 1 98.62 86 LEU B CA 1
ATOM 1573 C C . LEU B 1 86 ? 8.789 -19.422 -8.633 1 98.62 86 LEU B C 1
ATOM 1575 O O . LEU B 1 86 ? 9.5 -19.703 -7.664 1 98.62 86 LEU B O 1
ATOM 1579 N N . ASN B 1 87 ? 7.984 -20.312 -9.172 1 98.69 87 ASN B N 1
ATOM 1580 C CA . ASN B 1 87 ? 7.852 -21.672 -8.672 1 98.69 87 ASN B CA 1
ATOM 1581 C C . ASN B 1 87 ? 7.277 -21.703 -7.258 1 98.69 87 ASN B C 1
ATOM 1583 O O . ASN B 1 87 ? 7.66 -22.547 -6.445 1 98.69 87 ASN B O 1
ATOM 1587 N N . ILE B 1 88 ? 6.445 -20.797 -6.938 1 98.88 88 ILE B N 1
ATOM 1588 C CA . ILE B 1 88 ? 5.742 -20.828 -5.66 1 98.88 88 ILE B CA 1
ATOM 1589 C C . ILE B 1 88 ? 4.434 -21.594 -5.805 1 98.88 88 ILE B C 1
ATOM 1591 O O . ILE B 1 88 ? 3.574 -21.234 -6.609 1 98.88 88 ILE B O 1
ATOM 1595 N N . PRO B 1 89 ? 4.238 -22.625 -5.016 1 98.88 89 PRO B N 1
ATOM 1596 C CA . PRO B 1 89 ? 2.986 -23.375 -5.113 1 98.88 89 PRO B CA 1
ATOM 1597 C C . PRO B 1 89 ? 1.76 -22.531 -4.773 1 98.88 89 PRO B C 1
ATOM 1599 O O . PRO B 1 89 ? 1.812 -21.703 -3.865 1 98.88 89 PRO B O 1
ATOM 1602 N N . LYS B 1 90 ? 0.665 -22.844 -5.418 1 98.81 90 LYS B N 1
ATOM 1603 C CA . LYS B 1 90 ? -0.557 -22.062 -5.258 1 98.81 90 LYS B CA 1
ATOM 1604 C C . LYS B 1 90 ? -1.081 -22.141 -3.826 1 98.81 90 LYS B C 1
ATOM 1606 O O . LYS B 1 90 ? -1.662 -21.172 -3.316 1 98.81 90 LYS B O 1
ATOM 1611 N N . ASP B 1 91 ? -0.914 -23.25 -3.197 1 98.81 91 ASP B N 1
ATOM 1612 C CA . ASP B 1 91 ? -1.432 -23.438 -1.846 1 98.81 91 ASP B CA 1
ATOM 1613 C C . ASP B 1 91 ? -0.532 -22.766 -0.815 1 98.81 91 ASP B C 1
ATOM 1615 O O . ASP B 1 91 ? -0.744 -22.906 0.391 1 98.81 91 ASP B O 1
ATOM 1619 N N . ARG B 1 92 ? 0.523 -22.062 -1.293 1 98.88 92 ARG B N 1
ATOM 1620 C CA . ARG B 1 92 ? 1.403 -21.312 -0.405 1 98.88 92 ARG B CA 1
ATOM 1621 C C . ARG B 1 92 ? 1.345 -19.812 -0.709 1 98.88 92 ARG B C 1
ATOM 1623 O O . ARG B 1 92 ? 2.293 -19.078 -0.426 1 98.88 92 ARG B O 1
ATOM 1630 N N . VAL B 1 93 ? 0.221 -19.344 -1.346 1 98.94 93 VAL B N 1
ATOM 1631 C CA . VAL B 1 93 ? -0.027 -17.938 -1.664 1 98.94 93 VAL B CA 1
ATOM 1632 C C . VAL B 1 93 ? -1.286 -17.469 -0.945 1 98.94 93 VAL B C 1
ATOM 1634 O O . VAL B 1 93 ? -2.355 -18.062 -1.09 1 98.94 93 VAL B O 1
ATOM 1637 N N . TYR B 1 94 ? -1.15 -16.438 -0.147 1 98.94 94 TYR B N 1
ATOM 1638 C CA . TYR B 1 94 ? -2.285 -15.68 0.37 1 98.94 94 TYR B CA 1
ATOM 1639 C C . TYR B 1 94 ? -2.445 -14.359 -0.374 1 98.94 94 TYR B C 1
ATOM 1641 O O . TYR B 1 94 ? -1.457 -13.695 -0.694 1 98.94 94 TYR B O 1
ATOM 1649 N N . ILE B 1 95 ? -3.699 -14.078 -0.616 1 98.94 95 ILE B N 1
ATOM 1650 C CA . ILE B 1 95 ? -3.998 -12.805 -1.271 1 98.94 95 ILE B CA 1
ATOM 1651 C C . ILE B 1 95 ? -5.078 -12.062 -0.488 1 98.94 95 ILE B C 1
ATOM 1653 O O . ILE B 1 95 ? -6.121 -12.633 -0.166 1 98.94 95 ILE B O 1
ATOM 1657 N N . ASN B 1 96 ? -4.828 -10.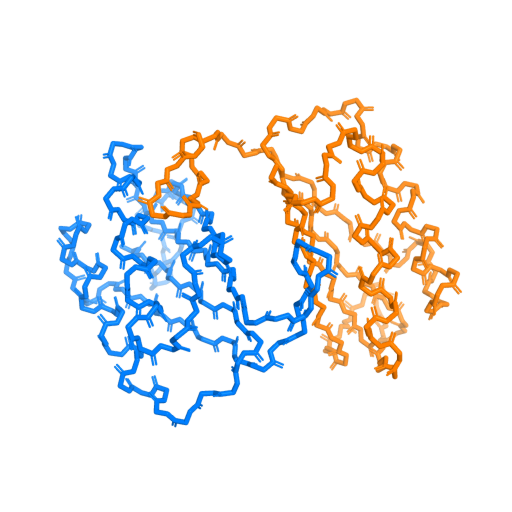867 -0.182 1 98.88 96 ASN B N 1
ATOM 1658 C CA . ASN B 1 96 ? -5.832 -9.977 0.392 1 98.88 96 ASN B CA 1
ATOM 1659 C C . ASN B 1 96 ? -6.305 -8.938 -0.621 1 98.88 96 ASN B C 1
ATOM 1661 O O . ASN B 1 96 ? -5.492 -8.211 -1.194 1 98.88 96 ASN B O 1
ATOM 1665 N N . PHE B 1 97 ? -7.633 -8.922 -0.869 1 98.81 97 PHE B N 1
ATOM 1666 C CA . PHE B 1 97 ? -8.242 -7.938 -1.753 1 98.81 97 PHE B CA 1
ATOM 1667 C C . PHE B 1 97 ? -8.914 -6.832 -0.948 1 98.81 97 PHE B C 1
ATOM 1669 O O . PHE B 1 97 ? -9.68 -7.105 -0.022 1 98.81 97 PHE B O 1
ATOM 1676 N N . LEU B 1 98 ? -8.648 -5.598 -1.316 1 98.31 98 LEU B N 1
ATOM 1677 C CA . LEU B 1 98 ? -9.219 -4.453 -0.609 1 98.31 98 LEU B CA 1
ATOM 1678 C C . LEU B 1 98 ? -9.883 -3.49 -1.582 1 98.31 98 LEU B C 1
ATOM 1680 O O . LEU B 1 98 ? -9.234 -2.965 -2.488 1 98.31 98 LEU B O 1
ATOM 1684 N N . ASP B 1 99 ? -11.156 -3.268 -1.363 1 98.31 99 ASP B N 1
ATOM 1685 C CA . ASP B 1 99 ? -11.883 -2.244 -2.104 1 98.31 99 ASP B CA 1
ATOM 1686 C C . ASP B 1 99 ? -11.789 -0.889 -1.405 1 98.31 99 ASP B C 1
ATOM 1688 O O . ASP B 1 99 ? -12.211 -0.746 -0.256 1 98.31 99 ASP B O 1
ATOM 1692 N N . ILE B 1 100 ? -11.258 0.064 -2.146 1 97.75 100 ILE B N 1
ATOM 1693 C CA . ILE B 1 100 ? -10.969 1.36 -1.541 1 97.75 100 ILE B CA 1
ATOM 1694 C C . ILE B 1 100 ? -11.898 2.42 -2.129 1 97.75 100 ILE B C 1
ATOM 1696 O O . ILE B 1 100 ? -12.141 2.443 -3.34 1 97.75 100 ILE B O 1
ATOM 1700 N N . LYS B 1 101 ? -12.508 3.299 -1.264 1 97.5 101 LYS B N 1
ATOM 1701 C CA . LYS B 1 101 ? -13.289 4.453 -1.707 1 97.5 101 LYS B CA 1
ATOM 1702 C C . LYS B 1 101 ? -12.398 5.469 -2.424 1 97.5 101 LYS B C 1
ATOM 1704 O O . LYS B 1 101 ? -11.273 5.734 -1.994 1 97.5 101 LYS B O 1
ATOM 1709 N N . ASN B 1 102 ? -12.883 6.027 -3.51 1 97.75 102 ASN B N 1
ATOM 1710 C CA . ASN B 1 102 ? -12.109 6.969 -4.312 1 97.75 102 ASN B CA 1
ATOM 1711 C C . ASN B 1 102 ? -11.609 8.148 -3.477 1 97.75 102 ASN B C 1
ATOM 1713 O O . ASN B 1 102 ? -10.5 8.633 -3.676 1 97.75 102 ASN B O 1
ATOM 1717 N N . THR B 1 103 ? -12.422 8.609 -2.402 1 98.12 103 THR B N 1
ATOM 1718 C CA . THR B 1 103 ? -12.055 9.742 -1.568 1 98.12 103 THR B CA 1
ATOM 1719 C C . THR B 1 103 ? -10.93 9.367 -0.609 1 98.12 103 THR B C 1
ATOM 1721 O O . THR B 1 103 ? -10.32 10.242 0.011 1 98.12 103 THR B O 1
ATOM 1724 N N . MET B 1 104 ? -10.641 8.055 -0.521 1 98.5 104 MET B N 1
ATOM 1725 C CA . MET B 1 104 ? -9.609 7.57 0.392 1 98.5 104 MET B CA 1
ATOM 1726 C C . MET B 1 104 ? -8.367 7.141 -0.374 1 98.5 104 MET B C 1
ATOM 1728 O O . MET B 1 104 ? -7.512 6.438 0.167 1 98.5 104 MET B O 1
ATOM 1732 N N . TRP B 1 105 ? -8.32 7.582 -1.623 1 98.81 105 TRP B N 1
ATOM 1733 C CA . TRP B 1 105 ? -7.176 7.305 -2.482 1 98.81 105 TRP B CA 1
ATOM 1734 C C . TRP B 1 105 ? -6.594 8.602 -3.047 1 98.81 105 TRP B C 1
ATOM 1736 O O . TRP B 1 105 ? -7.215 9.25 -3.893 1 98.81 105 TRP B O 1
ATOM 1746 N N . GLY B 1 106 ? -5.379 8.852 -2.625 1 98.81 106 GLY B N 1
ATOM 1747 C CA . GLY B 1 106 ? -4.727 10.055 -3.098 1 98.81 106 GLY B CA 1
ATOM 1748 C C . GLY B 1 106 ? -3.875 9.836 -4.332 1 98.81 106 GLY B C 1
ATOM 1749 O O . GLY B 1 106 ? -3.248 8.781 -4.477 1 98.81 106 GLY B O 1
ATOM 1750 N N . TRP B 1 107 ? -3.875 10.867 -5.176 1 98.62 107 TRP B N 1
ATOM 1751 C CA . TRP B 1 107 ? -3.047 10.898 -6.379 1 98.62 107 TRP B CA 1
ATOM 1752 C C . TRP B 1 107 ? -2.885 12.328 -6.895 1 98.62 107 TRP B C 1
ATOM 1754 O O . TRP B 1 107 ? -3.842 13.102 -6.906 1 98.62 107 TRP B O 1
ATOM 1764 N N . LYS B 1 108 ? -1.685 12.672 -7.262 1 98.19 108 LYS B N 1
ATOM 1765 C CA . LYS B 1 108 ? -1.393 13.945 -7.91 1 98.19 108 LYS B CA 1
ATOM 1766 C C . LYS B 1 108 ? -1.823 15.117 -7.035 1 98.19 108 LYS B C 1
ATOM 1768 O O . LYS B 1 108 ? -2.338 16.125 -7.539 1 98.19 108 LYS B O 1
ATOM 1773 N N . GLY B 1 109 ? -1.713 14.953 -5.766 1 98.5 109 GLY B N 1
ATOM 1774 C CA . GLY B 1 109 ? -2.033 16.031 -4.836 1 98.5 109 GLY B CA 1
ATOM 1775 C C . GLY B 1 109 ? -3.525 16.203 -4.617 1 98.5 109 GLY B C 1
ATOM 1776 O O . GLY B 1 109 ? -3.971 17.25 -4.148 1 98.5 109 GLY B O 1
ATOM 1777 N N . ASP B 1 110 ? -4.27 15.219 -5.062 1 98.38 110 ASP B N 1
ATOM 1778 C CA . ASP B 1 110 ? -5.723 15.195 -4.93 1 98.38 110 ASP B CA 1
ATOM 1779 C C . ASP B 1 110 ? -6.211 13.805 -4.531 1 98.38 110 ASP B C 1
ATOM 1781 O O . ASP B 1 110 ? -5.418 12.953 -4.121 1 98.38 110 ASP B O 1
ATOM 1785 N N . THR B 1 111 ? -7.543 13.617 -4.504 1 98.25 111 THR B N 1
ATOM 1786 C CA . THR B 1 111 ? -8.117 12.281 -4.398 1 98.25 111 THR B CA 1
ATOM 1787 C C . THR B 1 111 ? -8.898 11.93 -5.656 1 98.25 111 THR B C 1
ATOM 1789 O O . THR B 1 111 ? -9.188 12.797 -6.48 1 98.25 111 THR B O 1
ATOM 1792 N N . PHE B 1 112 ? -9.016 10.695 -5.863 1 96.12 112 PHE B N 1
ATOM 1793 C CA . PHE B 1 112 ? -9.805 10.266 -7.008 1 96.12 112 PHE B CA 1
ATOM 1794 C C . PHE B 1 112 ? -11.281 10.57 -6.789 1 96.12 112 PHE B C 1
ATOM 1796 O O . PHE B 1 112 ? -11.773 10.516 -5.66 1 96.12 112 PHE B O 1
#

Nearest PDB structures (foldseek):
  6cbg-assembly1_B  TM=9.268E-01  e=1.104E-13  Homo sapiens
  8uz4-assembly1_B  TM=9.553E-01  e=4.828E-13  Trichomonas vaginalis G3
  8ur4-assembly1_A  TM=9.332E-01  e=6.752E-13  Trichomonas vaginalis G3
  8ur2-assembly2_E  TM=9.503E-01  e=2.701E-11  Trichomonas vaginalis G3
  8vfk-assembly1_B  TM=9.110E-01  e=1.847E-09  Homo sapiens

Foldseek 3Di:
DKEKEKEKLADDDPVVVLQVVCLVVVCVLQVHDSVPYHYYYHYNDQDDDPRHRPIAMEMEMEDAPDDPVSVVVVLVVVLVSCCVRPVHHSVRYHYHYYHDHQQRDDDPNHGD/DKEKEKEKLADDDPVVVLQVVVLVVVCVLQVHPSVPYHYYYHYNDQDDDPRHRPIAMEMEMEDAPDDPVSVVVVLVVVLVSCCVRPVHHSVRYHYHYYHDHQQRDDDPNHTD

Secondary structure (DSSP, 8-state):
-EEEEEEESS--S-HHHHHHHHHHHHHHHHT--GGG-EEEEE-S-EEEETTB-SS-EEEEEEEET--GGGHHHHHHHHHHHHHHHH---GGGEEEEEEEE-GGG-EETTEE-/-EEEEEEESS--S-HHHHHHHHHHHHHHHHT--GGG-EEEEE-S----BTTB-SS-EEEEEEEET--GGGHHHHHHHHHHHHHHHH---GGGEEEEEEEE-GGGEEETTEE-

Solvent-accessible surface area (backbone atoms only — not comparable to full-atom values): 11837 Å² total; per-residue (Å²): 97,35,43,36,39,42,36,24,45,49,79,70,85,64,51,67,61,54,51,51,52,51,39,51,54,52,19,60,77,72,71,44,69,54,90,44,49,44,69,49,76,41,56,58,39,49,48,34,43,53,86,35,70,64,67,36,36,46,32,38,40,36,24,53,76,52,58,68,87,47,37,38,60,51,22,30,50,53,30,49,49,41,28,72,77,68,68,25,54,36,81,36,34,41,31,42,54,41,64,39,58,42,80,77,36,75,54,92,94,41,56,88,96,35,40,38,41,42,37,24,43,50,80,70,86,62,51,68,62,52,44,51,52,51,37,50,53,51,20,57,77,71,69,45,68,45,68,44,28,35,32,35,51,43,56,55,40,90,54,78,57,96,92,34,71,63,66,37,36,46,32,39,40,35,22,51,77,53,56,77,86,48,48,63,58,48,48,51,51,52,39,50,50,41,27,74,76,68,68,26,54,58,94,38,52,49,74,46,81,42,65,39,57,42,60,37,29,24,40,54,37,26,48,87

Sequence (224 aa):
MPYLKVTTNKKIDNKEELLSILSKEVANVLGKPEFYVMVSLEDSAHIHFQGSSDLAAFVELRSIGLPESQTKDLSKLLCQLLEQQLNIPKDRVYINFLDIKNTMWGWKGDTFMPYLKVTTNKKIDNKEELLSILSKEVANVLGKPEFYVMVSLEDSAHIHFQGSSDLAAFVELRSIGLPESQTKDLSKLLCQLLEQQLNIPKDRVYINFLDIKNTMWGWKGDTF

pLDDT: mean 98.29, std 1.07, range [90.0, 98.94]

Organism: Petrotoga mobilis (strain DSM 10674 / SJ95) (NCBI:txid403833)

Radius of gyration: 17.56 Å; Cα contacts (8 Å, |Δi|>4): 469; chains: 2; bounding box: 38×44×44 Å

InterPro domains:
  IPR001398 Macrophage migration inhibitory factor [PF01187] (2-112)
  IPR001398 Macrophage migration inhibitory factor [PTHR11954] (1-112)
  IPR014347 Tautomerase/MIF superfamily [G3DSA:3.30.429.10] (1-112)
  IPR014347 Tautomerase/MIF superfamily [SSF55331] (2-112)